Protein AF-A0A660ZJ61-F1 (afdb_monomer_lite)

pLDDT: mean 73.74, std 14.97, range [37.09, 91.88]

Structure (mmCIF, N/CA/C/O backbone):
data_AF-A0A660ZJ61-F1
#
_entry.id   AF-A0A660ZJ61-F1
#
loop_
_atom_site.group_PDB
_atom_site.id
_atom_site.type_symbol
_atom_site.label_atom_id
_atom_site.label_alt_id
_atom_site.label_comp_id
_atom_site.label_asym_id
_atom_site.label_entity_id
_atom_site.label_seq_id
_atom_site.pdbx_PDB_ins_code
_atom_site.Cartn_x
_atom_site.Cartn_y
_atom_site.Cartn_z
_atom_site.occupancy
_atom_site.B_iso_or_equiv
_atom_site.auth_seq_id
_atom_site.auth_comp_id
_atom_site.auth_asym_id
_atom_site.auth_atom_id
_atom_site.pdbx_PDB_model_num
ATOM 1 N N . MET A 1 1 ? 14.037 -0.344 -1.310 1.00 75.38 1 MET A N 1
ATOM 2 C CA . MET A 1 1 ? 13.597 0.448 -0.144 1.00 75.38 1 MET A CA 1
ATOM 3 C C . MET A 1 1 ? 13.969 1.917 -0.265 1.00 75.38 1 MET A C 1
ATOM 5 O O . MET A 1 1 ? 13.052 2.715 -0.292 1.00 75.38 1 MET A O 1
ATOM 9 N N . ARG A 1 2 ? 15.241 2.301 -0.464 1.00 76.06 2 ARG A N 1
ATOM 10 C CA . ARG A 1 2 ? 15.608 3.724 -0.652 1.00 76.06 2 ARG A CA 1
ATOM 11 C C . ARG A 1 2 ? 14.803 4.448 -1.744 1.00 76.06 2 ARG A C 1
ATOM 13 O O . ARG A 1 2 ? 14.184 5.457 -1.459 1.00 76.06 2 ARG A O 1
ATOM 20 N N . LEU A 1 3 ? 14.688 3.845 -2.931 1.00 66.75 3 LEU A N 1
ATOM 21 C CA . LEU A 1 3 ? 13.848 4.360 -4.026 1.00 66.75 3 LEU A CA 1
ATOM 22 C C . LEU A 1 3 ? 12.377 4.577 -3.626 1.00 66.75 3 LEU A C 1
ATOM 24 O O . LEU A 1 3 ? 11.753 5.528 -4.076 1.00 66.75 3 LEU A O 1
ATOM 28 N N . LEU A 1 4 ? 11.827 3.699 -2.780 1.00 66.19 4 LEU A N 1
ATOM 29 C CA . LEU A 1 4 ? 10.451 3.799 -2.285 1.00 66.19 4 LEU A CA 1
ATOM 30 C C . LEU A 1 4 ? 10.283 4.964 -1.311 1.00 66.19 4 LEU A C 1
ATOM 32 O O . LEU A 1 4 ? 9.289 5.682 -1.392 1.00 66.19 4 LEU A O 1
ATOM 36 N N . ILE A 1 5 ? 11.266 5.159 -0.428 1.00 70.25 5 ILE A N 1
ATOM 37 C CA . ILE A 1 5 ? 11.331 6.318 0.464 1.00 70.25 5 ILE A CA 1
ATOM 38 C C . ILE A 1 5 ? 11.363 7.583 -0.383 1.00 70.25 5 ILE A C 1
ATOM 40 O O . ILE A 1 5 ? 10.477 8.410 -0.230 1.00 70.25 5 ILE A O 1
ATOM 44 N N . ASP A 1 6 ? 12.301 7.698 -1.323 1.00 66.50 6 ASP A N 1
ATOM 45 C CA . ASP A 1 6 ? 12.469 8.901 -2.144 1.00 66.50 6 ASP A CA 1
ATOM 46 C C . ASP A 1 6 ? 11.209 9.222 -2.970 1.00 66.50 6 ASP A C 1
ATOM 48 O O . ASP A 1 6 ? 10.790 10.377 -3.037 1.00 66.50 6 ASP A O 1
ATOM 52 N N . ALA A 1 7 ? 10.551 8.200 -3.533 1.00 63.56 7 ALA A N 1
ATOM 53 C CA . ALA A 1 7 ? 9.317 8.356 -4.307 1.00 63.56 7 ALA A CA 1
ATOM 54 C C . ALA A 1 7 ? 8.087 8.715 -3.450 1.00 63.56 7 ALA A C 1
ATOM 56 O O . ALA A 1 7 ? 7.152 9.342 -3.949 1.00 63.56 7 ALA A O 1
ATOM 57 N N . SER A 1 8 ? 8.076 8.323 -2.173 1.00 60.91 8 SER A N 1
ATOM 58 C CA . SER A 1 8 ? 6.942 8.531 -1.254 1.00 60.91 8 SER A CA 1
ATOM 59 C C . SER A 1 8 ? 7.173 9.676 -0.266 1.00 60.91 8 SER A C 1
ATOM 61 O O . SER A 1 8 ? 6.265 10.035 0.477 1.00 60.91 8 SER A O 1
ATOM 63 N N . LYS A 1 9 ? 8.380 10.255 -0.247 1.00 62.16 9 LYS A N 1
ATOM 64 C CA . LYS A 1 9 ? 8.813 11.253 0.737 1.00 62.16 9 LYS A CA 1
ATOM 65 C C . LYS A 1 9 ? 8.014 12.551 0.661 1.00 62.16 9 LYS A C 1
ATOM 67 O O . LYS A 1 9 ? 7.818 13.201 1.687 1.00 62.16 9 LYS A O 1
ATOM 72 N N . TYR A 1 10 ? 7.571 12.931 -0.534 1.00 59.06 10 TYR A N 1
ATOM 73 C CA . TYR A 1 10 ? 6.958 14.229 -0.783 1.00 59.06 10 TYR A CA 1
ATOM 74 C C . TYR A 1 10 ? 5.497 14.106 -1.202 1.00 59.06 10 TYR A C 1
ATOM 76 O O . TYR A 1 10 ? 5.139 13.311 -2.074 1.00 59.06 10 TYR A O 1
ATOM 84 N N . LEU A 1 11 ? 4.656 14.951 -0.606 1.00 53.28 11 LEU A N 1
ATOM 85 C CA . LEU A 1 11 ? 3.298 15.182 -1.081 1.00 53.28 11 LEU A CA 1
ATOM 86 C C . LEU A 1 11 ? 3.295 16.238 -2.183 1.00 53.28 11 LEU A C 1
ATOM 88 O O . LEU A 1 11 ? 3.921 17.292 -2.073 1.00 53.28 11 LEU A O 1
ATOM 92 N N . ASP A 1 12 ? 2.553 15.944 -3.244 1.00 53.91 12 ASP A N 1
ATOM 93 C CA . ASP A 1 12 ? 2.360 16.839 -4.370 1.00 53.91 12 ASP A CA 1
ATOM 94 C C . ASP A 1 12 ? 0.965 17.471 -4.288 1.00 53.91 12 ASP A C 1
ATOM 96 O O . ASP A 1 12 ? -0.047 16.773 -4.339 1.00 53.91 12 ASP A O 1
ATOM 100 N N . PHE A 1 13 ? 0.914 18.798 -4.154 1.00 53.22 13 PHE A N 1
ATOM 101 C CA . PHE A 1 13 ? -0.317 19.581 -4.000 1.00 53.22 13 PHE A CA 1
ATOM 102 C C . PHE A 1 13 ? -0.902 20.069 -5.335 1.00 53.22 13 PHE A C 1
ATOM 104 O O . PHE A 1 13 ? -1.552 21.119 -5.385 1.00 53.22 13 PHE A O 1
ATOM 111 N N . ARG A 1 14 ? -0.693 19.334 -6.435 1.00 43.28 14 ARG A N 1
ATOM 112 C CA . ARG A 1 14 ? -1.405 19.548 -7.709 1.00 43.28 14 ARG A CA 1
ATOM 113 C C . ARG A 1 14 ? -2.923 19.415 -7.498 1.00 43.28 14 ARG A C 1
ATOM 115 O O . ARG A 1 14 ? -3.486 18.338 -7.637 1.00 43.28 14 ARG A O 1
ATOM 122 N N . GLY A 1 15 ? -3.579 20.517 -7.136 1.00 38.69 15 GLY A N 1
ATOM 123 C CA . GLY A 1 15 ? -5.011 20.555 -6.823 1.00 38.69 15 GLY A CA 1
ATOM 124 C C . GLY A 1 15 ? -5.442 21.677 -5.875 1.00 38.69 15 GLY A C 1
ATOM 125 O O . GLY A 1 15 ? -6.627 21.984 -5.826 1.00 38.69 15 GLY A O 1
ATOM 126 N N . VAL A 1 16 ? -4.515 22.336 -5.170 1.00 44.19 16 VAL A N 1
ATOM 127 C CA . VAL A 1 16 ? -4.830 23.537 -4.377 1.00 44.19 16 VAL A CA 1
ATOM 128 C C . VAL A 1 16 ? -4.622 24.779 -5.255 1.00 44.19 16 VAL A C 1
ATOM 130 O O . VAL A 1 16 ? -3.475 25.127 -5.560 1.00 44.19 16 VAL A O 1
ATOM 133 N N . PRO A 1 17 ? -5.686 25.470 -5.706 1.00 40.25 17 PRO A N 1
ATOM 134 C CA . PRO A 1 17 ? -5.518 26.704 -6.449 1.00 40.25 17 PRO A CA 1
ATOM 135 C C . PRO A 1 17 ? -5.065 27.781 -5.459 1.00 40.25 17 PRO A C 1
ATOM 137 O O . PRO A 1 17 ? -5.852 28.182 -4.613 1.00 40.25 17 PRO A O 1
ATOM 140 N N . GLN A 1 18 ? -3.798 28.206 -5.574 1.00 43.03 18 GLN A N 1
ATOM 141 C CA . GLN A 1 18 ? -3.161 29.421 -5.014 1.00 43.03 18 GLN A CA 1
ATOM 142 C C . GLN A 1 18 ? -1.806 29.203 -4.312 1.00 43.03 18 GLN A C 1
ATOM 144 O O . GLN A 1 18 ? -1.543 29.794 -3.267 1.00 43.03 18 GLN A O 1
ATOM 149 N N . VAL A 1 19 ? -0.856 28.483 -4.917 1.00 44.41 19 VAL A N 1
ATOM 150 C CA . VAL A 1 19 ? 0.547 28.666 -4.504 1.00 44.41 19 VAL A CA 1
ATOM 151 C C . VAL A 1 19 ? 1.462 28.771 -5.719 1.00 44.41 19 VAL A C 1
ATOM 153 O O . VAL A 1 19 ? 1.710 27.807 -6.433 1.00 44.41 19 VAL A O 1
ATOM 156 N N . ARG A 1 20 ? 1.989 29.980 -5.959 1.00 42.44 20 ARG A N 1
ATOM 157 C CA . ARG A 1 20 ? 3.003 30.285 -6.993 1.00 42.44 20 ARG A CA 1
ATOM 158 C C . ARG A 1 20 ? 4.385 29.663 -6.698 1.00 42.44 20 ARG A C 1
ATOM 160 O O . ARG A 1 20 ? 5.319 29.861 -7.468 1.00 42.44 20 ARG A O 1
ATOM 167 N N . ARG A 1 21 ? 4.525 28.921 -5.594 1.00 43.16 21 ARG A N 1
ATOM 168 C CA . ARG A 1 21 ? 5.706 28.145 -5.195 1.00 43.16 21 ARG A CA 1
ATOM 169 C C . ARG A 1 21 ? 5.242 26.755 -4.773 1.00 43.16 21 ARG A C 1
ATOM 171 O O . ARG A 1 21 ? 4.391 26.647 -3.899 1.00 43.16 21 ARG A O 1
ATOM 178 N N . ILE A 1 22 ? 5.811 25.714 -5.372 1.00 48.16 22 ILE A N 1
ATOM 179 C CA . ILE A 1 22 ? 5.633 24.339 -4.896 1.00 48.16 22 ILE A CA 1
ATOM 180 C C . ILE A 1 22 ? 6.350 24.259 -3.543 1.00 48.16 22 ILE A C 1
ATOM 182 O O . ILE A 1 22 ? 7.575 24.356 -3.494 1.00 48.16 22 ILE A O 1
ATOM 186 N N . VAL A 1 23 ? 5.598 24.160 -2.447 1.00 50.47 23 VAL A N 1
ATOM 187 C CA . VAL A 1 23 ? 6.157 23.857 -1.126 1.00 50.47 23 VAL A CA 1
ATOM 188 C C . VAL A 1 23 ? 6.075 22.343 -0.961 1.00 50.47 23 VAL A C 1
ATOM 190 O O . VAL A 1 23 ? 4.981 21.790 -0.885 1.00 50.47 23 VAL A O 1
ATOM 193 N N . LEU A 1 24 ? 7.227 21.674 -0.990 1.00 50.75 24 LEU A N 1
ATOM 194 C CA . LEU A 1 24 ? 7.334 20.246 -0.700 1.00 50.75 24 LEU A CA 1
ATOM 195 C C . LEU A 1 24 ? 7.416 20.082 0.819 1.00 50.75 24 LEU A C 1
ATOM 197 O O . LEU A 1 24 ? 8.321 20.632 1.444 1.00 50.75 24 LEU A O 1
ATOM 201 N N . PHE A 1 25 ? 6.485 19.333 1.397 1.00 56.59 25 PHE A N 1
ATOM 202 C CA . PHE A 1 25 ? 6.516 18.945 2.807 1.00 56.59 25 PHE A CA 1
ATOM 203 C C . PHE A 1 25 ? 6.850 17.456 2.919 1.00 56.59 25 PHE A C 1
ATOM 205 O O . PHE A 1 25 ? 6.475 16.677 2.034 1.00 56.59 25 PHE A O 1
ATOM 212 N N . GLU A 1 26 ? 7.554 17.062 3.984 1.00 65.69 26 GLU A N 1
ATOM 213 C CA . GLU A 1 26 ? 7.777 15.644 4.262 1.00 65.69 26 GLU A CA 1
ATOM 214 C C . GLU A 1 26 ? 6.444 14.989 4.643 1.00 65.69 26 GLU A C 1
ATOM 216 O O . GLU A 1 26 ? 5.673 15.533 5.434 1.00 65.69 26 GLU A O 1
ATOM 221 N N . LEU A 1 27 ? 6.156 13.822 4.062 1.00 68.19 27 LEU A N 1
ATOM 222 C CA . LEU A 1 27 ? 4.884 13.121 4.254 1.00 68.19 27 LEU A CA 1
ATOM 223 C C . LEU A 1 27 ? 4.546 12.921 5.741 1.00 68.19 27 LEU A C 1
ATOM 225 O O . LEU A 1 27 ? 3.407 13.142 6.138 1.00 68.19 27 LEU A O 1
ATOM 229 N N . ASN A 1 28 ? 5.532 12.556 6.562 1.00 69.56 28 ASN A N 1
ATOM 230 C CA . ASN A 1 28 ? 5.329 12.319 7.993 1.00 69.56 28 ASN A CA 1
ATOM 231 C C . ASN A 1 28 ? 4.979 13.582 8.790 1.00 69.56 28 ASN A C 1
ATOM 233 O O . ASN A 1 28 ? 4.333 13.462 9.825 1.00 69.56 28 ASN A O 1
ATOM 237 N N . ASP A 1 29 ? 5.363 14.768 8.316 1.00 67.56 29 ASP A N 1
ATOM 238 C CA . ASP A 1 29 ? 5.078 16.025 9.016 1.00 67.56 29 ASP A CA 1
ATOM 239 C C . ASP A 1 29 ? 3.622 16.476 8.820 1.00 67.56 29 ASP A C 1
ATOM 241 O O . ASP A 1 29 ? 3.111 17.295 9.582 1.00 67.56 29 ASP A O 1
ATOM 245 N N . LEU A 1 30 ? 2.949 15.953 7.788 1.00 68.81 30 LEU A N 1
ATOM 246 C CA . LEU A 1 30 ? 1.581 16.323 7.418 1.00 68.81 30 LEU A CA 1
ATOM 247 C C . LEU A 1 30 ? 0.583 15.168 7.479 1.00 68.81 30 LEU A C 1
ATOM 249 O O . LEU A 1 30 ? -0.620 15.396 7.330 1.00 68.81 30 LEU A O 1
ATOM 253 N N . PHE A 1 31 ? 1.052 13.931 7.637 1.00 77.31 31 PHE A N 1
ATOM 254 C CA . PHE A 1 31 ? 0.171 12.777 7.661 1.00 77.31 31 PHE A CA 1
ATOM 255 C C . PHE A 1 31 ? -0.711 12.811 8.910 1.00 77.31 31 PHE A C 1
ATOM 257 O O . PHE A 1 31 ? -0.229 12.748 10.039 1.00 77.31 31 PHE A O 1
ATOM 264 N N . VAL A 1 32 ? -2.023 12.876 8.693 1.00 80.75 32 VAL A N 1
ATOM 265 C CA . VAL A 1 32 ? -3.024 12.731 9.748 1.00 80.75 32 VAL A CA 1
ATOM 266 C C . VAL A 1 32 ? -3.555 11.298 9.691 1.00 80.75 32 VAL A C 1
ATOM 268 O O . VAL A 1 32 ? -4.152 10.928 8.674 1.00 80.75 32 VAL A O 1
ATOM 271 N N . PRO A 1 33 ? -3.352 10.480 10.741 1.00 82.25 33 PRO A N 1
ATOM 272 C CA . PRO A 1 33 ? -3.921 9.142 10.806 1.00 82.25 33 PRO A CA 1
ATOM 273 C C . PRO A 1 33 ? -5.440 9.184 10.641 1.00 82.25 33 PRO A C 1
ATOM 275 O O . PRO A 1 33 ? -6.131 9.968 11.294 1.00 82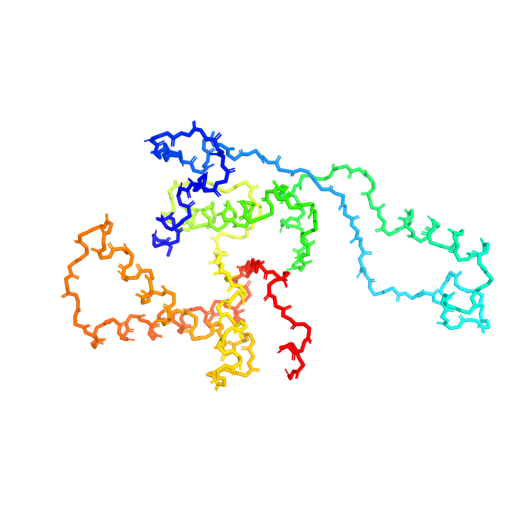.25 33 PRO A O 1
ATOM 278 N N . LEU A 1 34 ? -5.951 8.343 9.745 1.00 84.88 34 LEU A N 1
ATOM 279 C CA . LEU A 1 34 ? -7.377 8.254 9.462 1.00 84.88 34 LEU A CA 1
ATOM 280 C C . LEU A 1 34 ? -8.026 7.177 10.328 1.00 84.88 34 LEU A C 1
ATOM 282 O O . LEU A 1 34 ? -7.414 6.148 10.626 1.00 84.88 34 LEU A O 1
ATOM 286 N N . ASN A 1 35 ? -9.295 7.400 10.647 1.00 86.62 35 ASN A N 1
ATOM 287 C CA . ASN A 1 35 ? -10.177 6.384 11.201 1.00 86.62 35 ASN A CA 1
ATOM 288 C C . ASN A 1 35 ? -11.174 5.959 10.124 1.00 86.62 35 ASN A C 1
ATOM 290 O O . ASN A 1 35 ? -11.580 6.774 9.293 1.00 86.62 35 ASN A O 1
ATOM 294 N N . GLY A 1 36 ? -11.567 4.693 10.151 1.00 85.06 36 GLY A N 1
ATOM 295 C CA . GLY A 1 36 ? -12.523 4.113 9.219 1.00 85.06 36 GLY A CA 1
ATOM 296 C C . GLY A 1 36 ? -13.661 3.400 9.933 1.00 85.06 36 GLY A C 1
ATOM 297 O O . GLY A 1 36 ? -13.583 3.090 11.119 1.00 85.06 36 GLY A O 1
ATOM 298 N N . ILE A 1 37 ? -14.718 3.132 9.179 1.00 85.44 37 ILE A N 1
ATOM 299 C CA . ILE A 1 37 ? -15.789 2.212 9.557 1.00 85.44 37 ILE A CA 1
ATOM 300 C C . ILE A 1 37 ? -15.471 0.887 8.866 1.00 85.44 37 ILE A C 1
ATOM 302 O O . ILE A 1 37 ? -15.151 0.878 7.676 1.00 85.44 37 ILE A O 1
ATOM 306 N N . ILE A 1 38 ? -15.518 -0.223 9.602 1.00 84.50 38 ILE A N 1
ATOM 307 C CA . ILE A 1 38 ? -15.222 -1.540 9.030 1.00 84.50 38 ILE A CA 1
ATOM 308 C C . ILE A 1 38 ? -16.525 -2.174 8.563 1.00 84.50 38 ILE A C 1
ATOM 310 O O . ILE A 1 38 ? -17.393 -2.487 9.376 1.00 84.50 38 ILE A O 1
ATOM 314 N N . GLU A 1 39 ? -16.622 -2.429 7.264 1.00 83.31 39 GLU A N 1
ATOM 315 C CA . GLU A 1 39 ? -17.659 -3.280 6.685 1.00 83.31 39 GLU A CA 1
ATOM 316 C C . GLU A 1 39 ? -17.078 -4.680 6.460 1.00 83.31 39 GLU A C 1
ATOM 318 O O . GLU A 1 39 ? -16.217 -4.885 5.600 1.00 83.31 39 GLU A O 1
ATOM 323 N N . ARG A 1 40 ? -17.512 -5.667 7.250 1.00 73.31 40 ARG A N 1
ATOM 324 C CA . ARG A 1 40 ? -17.054 -7.050 7.097 1.00 73.31 40 ARG A CA 1
ATOM 325 C C . ARG A 1 40 ? -17.861 -7.762 6.021 1.00 73.31 40 ARG A C 1
ATOM 327 O O . ARG A 1 40 ? -19.023 -8.103 6.222 1.00 73.31 40 ARG A O 1
ATOM 334 N N . ARG A 1 41 ? -17.196 -8.088 4.914 1.00 63.12 41 ARG A N 1
ATOM 335 C CA . ARG A 1 41 ? -17.651 -9.098 3.949 1.00 63.12 41 ARG A CA 1
ATOM 336 C C . ARG A 1 41 ? -17.033 -10.465 4.268 1.00 63.12 41 ARG A C 1
ATOM 338 O O . ARG A 1 41 ? -16.349 -11.041 3.430 1.00 63.12 41 ARG A O 1
ATOM 345 N N . GLU A 1 42 ? -17.210 -11.000 5.476 1.00 54.78 42 GLU A N 1
ATOM 346 C CA . GLU A 1 42 ? -16.958 -12.444 5.659 1.00 54.78 42 GLU A CA 1
ATOM 347 C C . GLU A 1 42 ? -17.892 -13.236 4.722 1.00 54.78 42 GLU A C 1
ATOM 349 O O . GLU A 1 42 ? -18.892 -12.670 4.281 1.00 54.78 42 GLU A O 1
ATOM 354 N N . ARG A 1 43 ? -17.569 -14.504 4.383 1.00 47.91 43 ARG A N 1
ATOM 355 C CA . ARG A 1 43 ? -18.404 -15.388 3.532 1.00 47.91 43 ARG A CA 1
ATOM 356 C C . ARG A 1 43 ? -19.857 -15.335 4.000 1.00 47.91 43 ARG A C 1
ATOM 358 O O . ARG A 1 43 ? -20.263 -16.026 4.930 1.00 47.91 43 ARG A O 1
ATOM 365 N N . PHE A 1 44 ? -20.602 -14.454 3.362 1.00 52.78 44 PHE A N 1
ATOM 366 C CA . PHE A 1 44 ? -21.933 -14.073 3.757 1.00 52.78 44 PHE A CA 1
ATOM 367 C C . PHE A 1 44 ? -22.886 -15.108 3.178 1.00 52.78 44 PHE A C 1
ATOM 369 O O . PHE A 1 44 ? -22.793 -15.457 2.001 1.00 52.78 44 PHE A O 1
ATOM 376 N N . GLU A 1 45 ? -23.791 -15.601 4.015 1.00 57.59 45 GLU A N 1
ATOM 377 C CA . GLU A 1 45 ? -24.905 -16.451 3.609 1.00 57.59 45 GLU A CA 1
ATOM 378 C C . GLU A 1 45 ? -26.180 -15.600 3.693 1.00 57.59 45 GLU A C 1
ATOM 380 O O . GLU A 1 45 ? -26.826 -15.581 4.745 1.00 57.59 45 GLU A O 1
ATOM 385 N N . PRO A 1 46 ? -26.550 -14.871 2.616 1.00 58.53 46 PRO A N 1
ATOM 386 C CA . PRO A 1 46 ? -27.787 -14.087 2.574 1.00 58.53 46 PRO A CA 1
ATOM 387 C C . PRO A 1 46 ? -29.013 -14.913 2.973 1.00 58.53 46 PRO A C 1
ATOM 389 O O . PRO A 1 46 ? -29.947 -14.394 3.578 1.00 58.53 46 PRO A O 1
ATOM 392 N N . SER A 1 47 ? -28.966 -16.220 2.704 1.00 62.81 47 SER A N 1
ATOM 393 C CA . SER A 1 47 ? -29.961 -17.222 3.085 1.00 62.81 47 SER A CA 1
ATOM 394 C C . SER A 1 47 ? -30.291 -17.272 4.581 1.00 62.81 47 SER A C 1
ATOM 396 O O . SER A 1 47 ? -31.360 -17.757 4.928 1.00 62.81 47 SER A O 1
ATOM 398 N N . LYS A 1 48 ? -29.431 -16.773 5.483 1.00 65.38 48 LYS A N 1
ATOM 399 C CA . LYS A 1 48 ? -29.744 -16.696 6.925 1.00 65.38 48 LYS A CA 1
ATOM 400 C C . LYS A 1 48 ? -30.758 -15.606 7.276 1.00 65.38 48 LYS A C 1
ATOM 402 O O . LYS A 1 48 ? -31.396 -15.691 8.320 1.00 65.38 48 LYS A O 1
ATOM 407 N N . PHE A 1 49 ? -30.883 -14.593 6.422 1.00 64.81 49 PHE A N 1
ATOM 408 C CA . PHE A 1 49 ? -31.713 -13.406 6.650 1.00 64.81 49 PHE A CA 1
ATOM 409 C C . PHE A 1 49 ? -32.855 -13.287 5.638 1.00 64.81 49 PHE A C 1
ATOM 411 O O . PHE A 1 49 ? -33.802 -12.528 5.847 1.00 64.81 49 PHE A O 1
ATOM 418 N N . LEU A 1 50 ? -32.773 -14.032 4.536 1.00 70.31 50 LEU A N 1
ATOM 419 C CA . LEU A 1 50 ? -33.871 -14.206 3.599 1.00 70.31 50 LEU A CA 1
ATOM 420 C C . LEU A 1 50 ? -34.823 -15.296 4.116 1.00 70.31 50 LEU A C 1
ATOM 422 O O . LEU A 1 50 ? -34.370 -16.272 4.717 1.00 70.31 50 LEU A O 1
ATOM 426 N N . PRO A 1 51 ? -36.142 -15.169 3.884 1.00 75.50 51 PRO A N 1
ATOM 427 C CA . PRO A 1 51 ? -37.055 -16.298 4.022 1.00 75.50 51 PRO A CA 1
ATOM 428 C C . PRO A 1 51 ? -36.518 -17.509 3.260 1.00 75.50 51 PRO A C 1
ATOM 430 O O . PRO A 1 51 ? -35.939 -17.352 2.187 1.00 75.50 51 PRO A O 1
ATOM 433 N N . SER A 1 52 ? -36.728 -18.713 3.788 1.00 72.50 52 SER A N 1
ATOM 434 C CA . SER A 1 52 ? -36.180 -19.948 3.211 1.00 72.50 52 SER A CA 1
ATOM 435 C C . SER A 1 52 ? -36.602 -20.204 1.760 1.00 72.50 52 SER A C 1
ATOM 437 O O . SER A 1 52 ? -35.931 -20.960 1.066 1.00 72.50 52 SER A O 1
ATOM 439 N N . GLU A 1 53 ? -37.692 -19.588 1.288 1.00 74.81 53 GLU A N 1
ATOM 440 C CA . GLU A 1 53 ? -38.134 -19.674 -0.109 1.00 74.81 53 GLU A CA 1
ATOM 441 C C . GLU A 1 53 ? -37.462 -18.654 -1.050 1.00 74.81 53 GLU A C 1
ATOM 443 O O . GLU A 1 53 ? -37.724 -18.670 -2.253 1.00 74.81 53 GLU A O 1
ATOM 448 N N . ILE A 1 54 ? -36.636 -17.742 -0.530 1.00 72.56 54 ILE A N 1
ATOM 449 C CA . ILE A 1 54 ? -36.068 -16.615 -1.272 1.00 72.56 54 ILE A CA 1
ATOM 450 C C . ILE A 1 54 ? -34.544 -16.734 -1.320 1.00 72.56 54 ILE A C 1
ATOM 452 O O . ILE A 1 54 ? -33.851 -16.563 -0.324 1.00 72.56 54 ILE A O 1
ATOM 456 N N . GLU A 1 55 ? -34.011 -16.966 -2.519 1.00 72.12 55 GLU A N 1
ATOM 457 C CA . GLU A 1 55 ? -32.564 -17.102 -2.742 1.00 72.12 55 GLU A CA 1
ATOM 458 C C . GLU A 1 55 ? -31.851 -15.756 -2.964 1.00 72.12 55 GLU A C 1
ATOM 460 O O . GLU A 1 55 ? -30.630 -15.673 -2.845 1.00 72.12 55 GLU A O 1
ATOM 465 N N . ASN A 1 56 ? -32.595 -14.693 -3.294 1.00 73.94 56 ASN A N 1
ATOM 466 C CA . ASN A 1 56 ? -32.038 -13.378 -3.620 1.00 73.94 56 ASN A CA 1
ATOM 467 C C . ASN A 1 56 ? -32.926 -12.237 -3.088 1.00 73.94 56 ASN A C 1
ATOM 469 O O . ASN A 1 56 ? -34.147 -12.254 -3.255 1.00 73.94 56 ASN A O 1
ATOM 473 N N . GLU A 1 57 ? -32.300 -11.217 -2.491 1.00 75.19 57 GLU A N 1
ATOM 474 C CA . GLU A 1 57 ? -32.936 -9.986 -1.995 1.00 75.19 57 GLU A CA 1
ATOM 475 C C . GLU A 1 57 ? -33.796 -9.291 -3.067 1.00 75.19 57 GLU A C 1
ATOM 477 O O . GLU A 1 57 ? -34.830 -8.700 -2.755 1.00 75.19 57 GLU A O 1
ATOM 482 N N . GLU A 1 58 ? -33.424 -9.392 -4.347 1.00 81.38 58 GLU A N 1
ATOM 483 C CA . GLU A 1 58 ? -34.193 -8.818 -5.457 1.00 81.38 58 GLU A CA 1
ATOM 484 C C . GLU A 1 58 ? -35.599 -9.409 -5.622 1.00 81.38 58 GLU A C 1
ATOM 486 O O . GLU A 1 58 ? -36.418 -8.817 -6.327 1.00 81.38 58 GLU A O 1
ATOM 491 N N . TYR A 1 59 ? -35.918 -10.523 -4.962 1.00 82.94 59 TYR A N 1
ATOM 492 C CA . TYR A 1 59 ? -37.270 -11.084 -4.933 1.00 82.94 59 TYR A CA 1
ATOM 493 C C . TYR A 1 59 ? -38.090 -10.639 -3.714 1.00 82.94 59 TYR A C 1
ATOM 495 O O . TYR A 1 59 ? -39.293 -10.894 -3.665 1.00 82.94 59 TYR A O 1
ATOM 503 N N . LEU A 1 60 ? -37.493 -9.926 -2.751 1.00 82.75 60 LEU A N 1
ATOM 504 C CA . LEU A 1 60 ? -38.234 -9.386 -1.613 1.00 82.75 60 LEU A CA 1
ATOM 505 C C . LEU A 1 60 ? -39.187 -8.257 -2.052 1.00 82.75 60 LEU A C 1
ATOM 507 O O . LEU A 1 60 ? -38.855 -7.466 -2.949 1.00 82.75 60 LEU A O 1
ATOM 511 N N . PRO A 1 61 ? -40.338 -8.096 -1.376 1.00 87.81 61 PRO A N 1
ATOM 512 C CA . PRO A 1 61 ? -41.138 -6.878 -1.464 1.00 87.81 61 PRO A CA 1
ATOM 513 C C . PRO A 1 61 ? -40.300 -5.628 -1.122 1.00 87.81 61 PRO A C 1
ATOM 515 O O . PRO A 1 61 ? -39.450 -5.707 -0.232 1.00 87.81 61 PRO A O 1
ATOM 518 N N . PRO A 1 62 ? -40.527 -4.460 -1.758 1.00 83.25 62 PRO A N 1
ATOM 519 C CA . PRO A 1 62 ? -39.712 -3.255 -1.542 1.00 83.25 62 PRO A CA 1
ATOM 520 C C . PRO A 1 62 ? -39.572 -2.835 -0.070 1.00 83.25 62 PRO A C 1
ATOM 522 O O . PRO A 1 62 ? -38.487 -2.473 0.377 1.00 83.25 62 PRO A O 1
ATOM 525 N N . GLU A 1 63 ? -40.653 -2.948 0.701 1.00 83.25 63 GLU A N 1
ATOM 526 C CA . GLU A 1 63 ? -40.688 -2.632 2.136 1.00 83.25 63 GLU A CA 1
ATOM 527 C C . GLU A 1 63 ? -39.794 -3.571 2.964 1.00 83.25 63 GLU A C 1
ATOM 529 O O . GLU A 1 63 ? -39.165 -3.154 3.938 1.00 83.25 63 GLU A O 1
ATOM 534 N N . MET A 1 64 ? -39.699 -4.837 2.549 1.00 81.00 64 M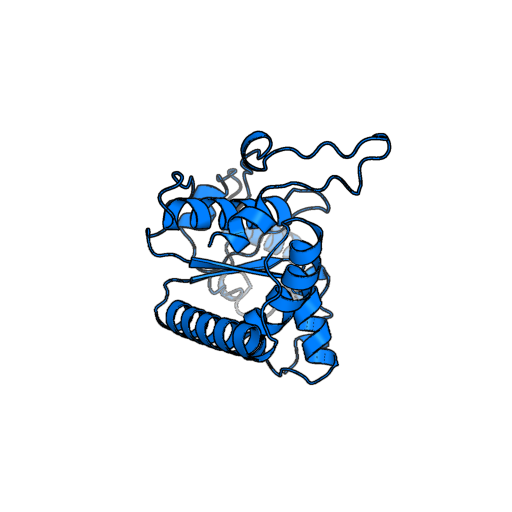ET A N 1
ATOM 535 C CA . MET A 1 64 ? -38.838 -5.836 3.177 1.00 81.00 64 MET A CA 1
ATOM 536 C C . MET A 1 64 ? -37.379 -5.693 2.746 1.00 81.00 64 MET A C 1
ATOM 538 O O . MET A 1 64 ? -36.510 -5.917 3.579 1.00 81.00 64 MET A O 1
ATOM 542 N N . ARG A 1 65 ? -37.093 -5.261 1.508 1.00 81.62 65 ARG A N 1
ATOM 543 C CA . ARG A 1 65 ? -35.714 -4.978 1.056 1.00 81.62 65 ARG A CA 1
ATOM 544 C C . ARG A 1 65 ? -35.052 -3.922 1.915 1.00 81.62 65 ARG A C 1
ATOM 546 O O . ARG A 1 65 ? -33.931 -4.096 2.365 1.00 81.62 65 ARG A O 1
ATOM 553 N N . GLU A 1 66 ? -35.761 -2.829 2.161 1.00 79.50 66 GLU A N 1
ATOM 554 C CA . GLU A 1 66 ? -35.230 -1.719 2.943 1.00 79.50 66 GLU A CA 1
ATOM 555 C C . GLU A 1 66 ? -34.953 -2.132 4.396 1.00 79.50 66 GLU A C 1
ATOM 557 O O . GLU A 1 66 ? -33.921 -1.786 4.972 1.00 79.50 66 GLU A O 1
ATOM 562 N N . ARG A 1 67 ? -35.847 -2.934 4.984 1.00 80.00 67 ARG A N 1
ATOM 563 C CA . ARG A 1 67 ? -35.637 -3.500 6.318 1.00 80.00 67 ARG A CA 1
ATOM 564 C C . ARG A 1 67 ? -34.467 -4.486 6.341 1.00 80.00 67 ARG A C 1
ATOM 566 O O . ARG A 1 67 ? -33.616 -4.369 7.218 1.00 80.00 67 ARG A O 1
ATOM 573 N N . PHE A 1 68 ? -34.406 -5.388 5.363 1.00 80.00 68 PHE A N 1
ATOM 574 C CA . PHE A 1 68 ? -33.322 -6.349 5.185 1.00 80.00 68 PHE A CA 1
ATOM 575 C C . PHE A 1 68 ? -31.978 -5.635 5.053 1.00 80.00 68 PHE A C 1
ATOM 577 O O . PHE A 1 68 ? -31.070 -5.939 5.810 1.00 80.00 68 PHE A O 1
ATOM 584 N N . ARG A 1 69 ? -31.864 -4.613 4.194 1.00 77.62 69 ARG A N 1
ATOM 585 C CA . ARG A 1 69 ? -30.647 -3.798 4.038 1.00 77.62 69 ARG A CA 1
ATOM 586 C C . ARG A 1 69 ? -30.218 -3.132 5.335 1.00 77.62 69 ARG A C 1
ATOM 588 O O . ARG A 1 69 ? -29.028 -3.078 5.624 1.00 77.62 69 ARG A O 1
ATOM 595 N N . ARG A 1 70 ? -31.166 -2.625 6.126 1.00 76.19 70 ARG A N 1
ATOM 596 C CA . ARG A 1 70 ? -30.866 -1.999 7.420 1.00 76.19 70 ARG A CA 1
ATOM 597 C C . ARG A 1 70 ? -30.390 -2.996 8.468 1.00 76.19 70 ARG A C 1
ATOM 599 O O . ARG A 1 70 ? -29.451 -2.683 9.194 1.00 76.19 70 ARG A O 1
ATOM 606 N N . GLU A 1 71 ? -31.047 -4.146 8.581 1.00 76.00 71 GLU A N 1
ATOM 607 C CA . GLU A 1 71 ? -30.637 -5.221 9.494 1.00 76.00 71 GLU A CA 1
ATOM 608 C C . GLU A 1 71 ? -29.275 -5.794 9.051 1.00 76.00 71 GLU A C 1
ATOM 610 O O . GLU A 1 71 ? -28.348 -5.847 9.854 1.00 76.00 71 GLU A O 1
ATOM 615 N N . PHE A 1 72 ? -29.099 -6.036 7.748 1.00 73.50 72 PHE A N 1
ATOM 616 C CA . PHE A 1 72 ? -27.840 -6.422 7.104 1.00 73.50 72 PHE A CA 1
ATOM 617 C C . PHE A 1 72 ? -26.696 -5.446 7.402 1.00 73.50 72 PHE A C 1
ATOM 619 O O . PHE A 1 72 ? -25.622 -5.860 7.838 1.00 73.50 72 PHE A O 1
ATOM 626 N N . TYR A 1 73 ? -26.916 -4.143 7.210 1.00 72.56 73 TYR A N 1
ATOM 627 C CA . TYR A 1 73 ? -25.902 -3.121 7.465 1.00 72.56 73 TYR A CA 1
ATOM 628 C C . TYR A 1 73 ? -25.521 -3.072 8.950 1.00 72.56 73 TYR A C 1
ATOM 630 O O . TYR A 1 73 ? -24.352 -2.947 9.283 1.00 72.56 73 TYR A O 1
ATOM 638 N N . ARG A 1 74 ? -26.477 -3.230 9.875 1.00 74.38 74 ARG A N 1
ATOM 639 C CA . ARG A 1 74 ? -26.169 -3.231 11.317 1.00 74.38 74 ARG A CA 1
ATOM 640 C C . ARG A 1 74 ? -25.316 -4.414 11.756 1.00 74.38 74 ARG A C 1
ATOM 642 O O . ARG A 1 74 ? -24.514 -4.251 12.667 1.00 74.38 74 ARG A O 1
ATOM 649 N N . GLU A 1 75 ? -25.514 -5.587 11.165 1.00 71.94 75 GLU A N 1
ATOM 650 C CA . GLU A 1 75 ? -24.763 -6.784 11.556 1.00 71.94 75 GLU A CA 1
ATOM 651 C C . GLU A 1 75 ? -23.389 -6.878 10.887 1.00 71.94 75 GLU A C 1
ATOM 653 O O . GLU A 1 75 ? -22.462 -7.446 11.461 1.00 71.94 75 GLU A O 1
ATOM 658 N N . THR A 1 76 ? -23.241 -6.310 9.687 1.00 70.50 76 THR A N 1
ATOM 659 C CA . THR A 1 76 ? -21.997 -6.393 8.902 1.00 70.50 76 THR A CA 1
ATOM 660 C C . THR A 1 76 ? -21.081 -5.182 9.068 1.00 70.50 76 THR A C 1
ATOM 662 O O . THR A 1 76 ? -19.895 -5.270 8.739 1.00 70.50 76 THR A O 1
ATOM 665 N N . VAL A 1 77 ? -21.587 -4.067 9.603 1.00 75.44 77 VAL A N 1
ATOM 666 C CA . VAL A 1 77 ? -20.834 -2.817 9.743 1.00 75.44 77 VAL A CA 1
ATOM 667 C C . VAL A 1 77 ? -20.542 -2.506 11.205 1.00 75.44 77 VAL A C 1
ATOM 669 O O . VAL A 1 77 ? -21.438 -2.243 12.006 1.00 75.44 77 VAL A O 1
ATOM 672 N N . GLN A 1 78 ? -19.255 -2.464 11.551 1.00 76.38 78 GLN A N 1
ATOM 673 C CA . GLN A 1 78 ? -18.803 -1.935 12.831 1.00 76.38 78 GLN A CA 1
ATOM 674 C C . GLN A 1 78 ? -18.824 -0.407 12.766 1.00 76.38 78 GLN A C 1
ATOM 676 O O . GLN A 1 78 ? -17.950 0.209 12.164 1.00 76.38 78 GLN A O 1
ATOM 681 N N . THR A 1 79 ? -19.828 0.204 13.395 1.00 74.50 79 THR A N 1
ATOM 682 C CA . THR A 1 79 ? -20.066 1.655 13.328 1.00 74.50 79 THR A CA 1
ATOM 683 C C . THR A 1 79 ? -19.102 2.491 14.168 1.00 74.50 79 THR A C 1
ATOM 685 O O . THR A 1 79 ? -19.065 3.710 14.017 1.00 74.50 79 THR A O 1
ATOM 688 N N . GLU A 1 80 ? -18.357 1.868 15.080 1.00 83.56 80 GLU A N 1
ATOM 689 C CA . GLU A 1 80 ? -17.327 2.559 15.854 1.00 83.56 80 GLU A CA 1
ATOM 690 C C . GLU A 1 80 ? -16.118 2.865 14.959 1.00 83.56 80 GLU A C 1
ATOM 692 O O . GLU A 1 80 ? -15.607 1.945 14.316 1.00 83.56 80 GLU A O 1
ATOM 697 N N . PRO A 1 81 ? -15.645 4.125 14.907 1.00 85.69 81 PRO A N 1
ATOM 698 C CA . PRO A 1 81 ? -14.451 4.465 14.149 1.00 85.69 81 PRO A CA 1
ATOM 699 C C . PRO A 1 81 ? -13.240 3.682 14.663 1.00 85.69 81 PRO A C 1
ATOM 701 O O . PRO A 1 81 ? -12.884 3.784 15.836 1.00 85.69 81 PRO A O 1
ATOM 704 N N . VAL A 1 82 ? -12.588 2.941 13.772 1.00 89.31 82 VAL A N 1
ATOM 705 C CA . VAL A 1 82 ? -11.374 2.176 14.068 1.00 89.31 82 VAL A CA 1
ATOM 706 C C . VAL A 1 82 ? -10.173 2.867 13.422 1.00 89.31 82 VAL A C 1
ATOM 708 O O . VAL A 1 82 ? -10.259 3.242 12.246 1.00 89.31 82 VAL A O 1
ATOM 711 N N . PRO A 1 83 ? -9.049 3.043 14.138 1.00 90.44 83 PRO A N 1
ATOM 712 C CA . PRO A 1 83 ? -7.814 3.534 13.542 1.00 90.44 83 PRO A CA 1
ATOM 713 C C . PRO A 1 83 ? -7.381 2.672 12.359 1.00 90.44 83 PRO A C 1
ATOM 715 O O . PRO A 1 83 ? -7.290 1.450 12.462 1.00 90.44 83 PRO A O 1
ATOM 718 N N . MET A 1 84 ? -7.055 3.304 11.231 1.00 88.38 84 MET A N 1
ATOM 719 C CA . MET A 1 84 ? -6.610 2.580 10.035 1.00 88.38 84 MET A CA 1
ATOM 720 C C . MET A 1 84 ? -5.377 1.709 10.301 1.00 88.38 84 MET A C 1
ATOM 722 O O . MET A 1 84 ? -5.243 0.652 9.691 1.00 88.38 84 MET A O 1
ATOM 726 N N . ALA A 1 85 ? -4.493 2.127 11.213 1.00 89.88 85 ALA A N 1
ATOM 727 C CA . ALA A 1 85 ? -3.322 1.344 11.599 1.00 89.88 85 ALA A CA 1
ATOM 728 C C . ALA A 1 85 ? -3.703 -0.024 12.188 1.00 89.88 85 ALA A C 1
ATOM 730 O O . ALA A 1 85 ? -3.119 -1.037 11.804 1.00 89.88 85 ALA A O 1
ATOM 731 N N . ASP A 1 86 ? -4.737 -0.064 13.029 1.00 90.62 86 ASP A N 1
ATOM 732 C CA . ASP A 1 86 ? -5.235 -1.295 13.646 1.00 90.62 86 ASP A CA 1
ATOM 733 C C . ASP A 1 86 ? -5.883 -2.208 12.600 1.00 90.62 86 ASP A C 1
ATOM 735 O O . ASP A 1 86 ? -5.697 -3.422 12.627 1.00 90.62 86 ASP A O 1
ATOM 739 N N . VAL A 1 87 ? -6.618 -1.625 11.644 1.00 90.12 87 VAL A N 1
ATOM 740 C CA . VAL A 1 87 ? -7.225 -2.376 10.533 1.00 90.12 87 VAL A CA 1
ATOM 741 C C . VAL A 1 87 ? -6.140 -3.032 9.679 1.00 90.12 87 VAL A C 1
ATOM 743 O O . VAL A 1 87 ? -6.198 -4.234 9.439 1.00 90.12 87 VAL A O 1
ATOM 746 N N . ILE A 1 88 ? -5.130 -2.261 9.270 1.00 89.88 88 ILE A N 1
ATOM 747 C CA . ILE A 1 88 ? -4.016 -2.729 8.429 1.00 89.88 88 ILE A CA 1
ATOM 748 C C . ILE A 1 88 ? -3.201 -3.825 9.118 1.00 89.88 88 ILE A C 1
ATOM 750 O O . ILE A 1 88 ? -2.739 -4.744 8.454 1.00 89.88 88 ILE A O 1
ATOM 754 N N . SER A 1 89 ? -3.046 -3.747 10.438 1.00 89.81 89 SER A N 1
ATOM 755 C CA . SER A 1 89 ? -2.282 -4.738 11.207 1.00 89.81 89 SER A CA 1
ATOM 756 C C . SER A 1 89 ? -3.063 -6.037 11.448 1.00 89.81 89 SER A C 1
ATOM 758 O O . SER A 1 89 ? -2.486 -7.041 11.853 1.00 89.81 89 SER A O 1
ATOM 760 N N . LYS A 1 90 ? -4.385 -6.028 11.230 1.00 88.25 90 LYS A N 1
ATOM 761 C CA . LYS A 1 90 ? -5.282 -7.128 11.605 1.00 88.25 90 LYS A CA 1
ATOM 762 C C . LYS A 1 90 ? -5.775 -7.976 10.435 1.00 88.25 90 LYS A C 1
ATOM 764 O O . LYS A 1 90 ? -6.063 -9.152 10.646 1.00 88.25 90 LYS A O 1
ATOM 769 N N . TYR A 1 91 ? -5.963 -7.388 9.256 1.00 87.75 91 TYR A N 1
ATOM 770 C CA . TYR A 1 91 ? -6.579 -8.072 8.118 1.00 87.75 91 TYR A CA 1
ATOM 771 C C . TYR A 1 91 ? -5.604 -8.187 6.947 1.00 87.75 91 TYR A C 1
ATOM 773 O O . TYR A 1 91 ? -4.949 -7.212 6.589 1.00 87.75 91 TYR A O 1
ATOM 781 N N . ASP A 1 92 ? -5.579 -9.359 6.313 1.00 85.38 92 ASP A N 1
ATOM 782 C CA . ASP A 1 92 ? -4.699 -9.643 5.171 1.00 85.38 92 ASP A CA 1
ATOM 783 C C . ASP A 1 92 ? -5.185 -8.979 3.869 1.00 85.38 92 ASP A C 1
ATOM 785 O O . ASP A 1 92 ? -4.389 -8.632 2.997 1.00 85.38 92 ASP A O 1
ATOM 789 N N . GLU A 1 93 ? -6.501 -8.780 3.740 1.00 88.81 93 GLU A N 1
ATOM 790 C CA . GLU A 1 93 ? -7.150 -8.226 2.551 1.00 88.81 93 GLU A CA 1
ATOM 791 C C . GLU A 1 93 ? -8.074 -7.071 2.941 1.00 88.81 93 GLU A C 1
ATOM 793 O O . GLU A 1 93 ? -9.038 -7.240 3.690 1.00 88.81 93 GLU A O 1
ATOM 798 N N . ILE A 1 94 ? -7.774 -5.873 2.434 1.00 89.69 94 ILE A N 1
ATOM 799 C CA . ILE A 1 94 ? -8.482 -4.643 2.799 1.00 89.69 94 ILE A CA 1
ATOM 800 C C . ILE A 1 94 ? -8.791 -3.845 1.538 1.00 89.69 94 ILE A C 1
ATOM 802 O O . ILE A 1 94 ? -7.909 -3.555 0.731 1.00 89.69 94 ILE A O 1
ATOM 806 N N . VAL A 1 95 ? -10.046 -3.416 1.414 1.00 88.44 95 VAL A N 1
ATOM 807 C CA . VAL A 1 95 ? -10.459 -2.407 0.437 1.00 88.44 95 VAL A CA 1
ATOM 808 C C . VAL A 1 95 ? -10.771 -1.120 1.188 1.00 88.44 95 VAL A C 1
ATOM 810 O O . VAL A 1 95 ? -11.646 -1.093 2.051 1.00 88.44 95 VAL A O 1
ATOM 813 N N . ILE A 1 96 ? -10.058 -0.043 0.856 1.00 88.25 96 ILE A N 1
ATOM 814 C CA . ILE A 1 96 ? -10.274 1.275 1.461 1.00 88.25 96 ILE A CA 1
ATOM 815 C C . ILE A 1 96 ? -11.225 2.072 0.568 1.00 88.25 96 ILE A C 1
ATOM 817 O O . ILE A 1 96 ? -10.867 2.462 -0.544 1.00 88.25 96 ILE A O 1
ATOM 821 N N . LEU A 1 97 ? -12.425 2.348 1.072 1.00 86.88 97 LEU A N 1
ATOM 822 C CA . LEU A 1 97 ? -13.428 3.174 0.401 1.00 86.88 97 LEU A CA 1
ATOM 823 C C . LEU A 1 97 ? -13.493 4.573 1.026 1.00 86.88 97 LEU A C 1
ATOM 825 O O . LEU A 1 97 ? -13.135 4.780 2.182 1.00 86.88 97 LEU A O 1
ATOM 829 N N . GLY A 1 98 ? -13.935 5.554 0.243 1.00 84.31 98 GLY A N 1
ATOM 830 C CA . GLY A 1 98 ? -14.152 6.922 0.710 1.00 84.31 98 GLY A CA 1
ATOM 831 C C . GLY A 1 98 ? -14.216 7.918 -0.440 1.00 84.31 98 GLY A C 1
ATOM 832 O O . GLY A 1 98 ? -13.834 7.595 -1.567 1.00 84.31 98 GLY A O 1
ATOM 833 N N . ASP A 1 99 ? -14.637 9.142 -0.148 1.00 83.25 99 ASP A N 1
ATOM 834 C CA . ASP A 1 99 ? -14.828 10.191 -1.153 1.00 83.25 99 ASP A CA 1
ATOM 835 C C . ASP A 1 99 ? -13.522 10.614 -1.856 1.00 83.25 99 ASP A C 1
ATOM 837 O O . ASP A 1 99 ? -12.416 10.421 -1.327 1.00 83.25 99 ASP A O 1
ATOM 841 N N . PRO A 1 100 ? -13.592 11.199 -3.065 1.00 82.06 100 PRO A N 1
ATOM 842 C CA . PRO A 1 100 ? -12.439 11.835 -3.694 1.00 82.06 100 PRO A CA 1
ATOM 843 C C . PRO A 1 100 ? -11.763 12.831 -2.740 1.00 82.06 100 PRO A C 1
ATOM 845 O O . PRO A 1 100 ? -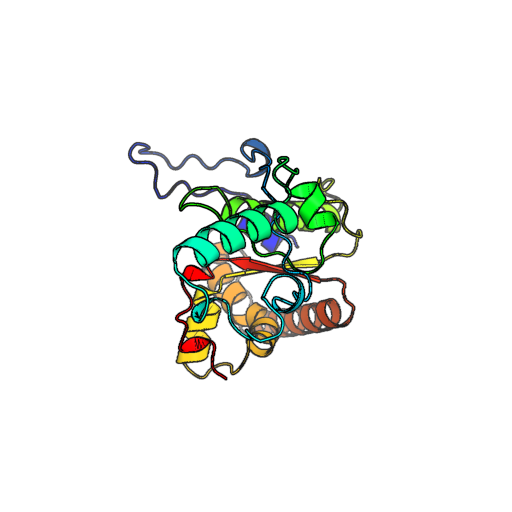12.421 13.658 -2.116 1.00 82.06 100 PRO A O 1
ATOM 848 N N . GLY A 1 101 ? -10.438 12.743 -2.603 1.00 81.38 101 GLY A N 1
ATOM 849 C CA . GLY A 1 101 ? -9.681 13.593 -1.676 1.00 81.38 101 GLY A CA 1
ATOM 850 C C . GLY A 1 101 ? -9.700 13.155 -0.204 1.00 81.38 101 GLY A C 1
ATOM 851 O O . GLY A 1 101 ? -9.031 13.791 0.603 1.00 81.38 101 GLY A O 1
ATOM 852 N N . SER A 1 102 ? -10.356 12.042 0.156 1.00 84.06 102 SER A N 1
ATOM 853 C CA . SER A 1 102 ? -10.392 11.531 1.541 1.00 84.06 102 SER A CA 1
ATOM 854 C C . SER A 1 102 ? -9.047 11.031 2.094 1.00 84.06 102 SER A C 1
ATOM 856 O O . SER A 1 102 ? -8.968 10.637 3.252 1.00 84.06 102 SER A O 1
ATOM 858 N N . GLY A 1 103 ? -7.988 11.016 1.276 1.00 84.75 103 GLY A N 1
ATOM 859 C CA . GLY A 1 103 ? -6.640 10.630 1.699 1.00 84.75 103 GLY A CA 1
ATOM 860 C C . GLY A 1 103 ? -6.252 9.169 1.454 1.00 84.75 103 GLY A C 1
ATOM 861 O O . GLY A 1 103 ? -5.160 8.790 1.851 1.00 84.75 103 GLY A O 1
ATOM 862 N N . LYS A 1 104 ? -7.064 8.363 0.751 1.00 89.00 104 LYS A N 1
ATOM 863 C CA . LYS A 1 104 ? -6.777 6.936 0.449 1.00 89.00 104 LYS A CA 1
ATOM 864 C C . LYS A 1 104 ? -5.365 6.700 -0.106 1.00 89.00 104 LYS A C 1
ATOM 866 O O . LYS A 1 104 ? -4.568 5.991 0.504 1.00 89.00 104 LYS A O 1
ATOM 871 N N . SER A 1 105 ? -5.023 7.356 -1.215 1.00 85.12 105 SER A N 1
ATOM 872 C CA . SER A 1 105 ? -3.697 7.246 -1.839 1.00 85.12 105 SER A CA 1
ATOM 873 C C . SER A 1 105 ? -2.585 7.764 -0.921 1.00 85.12 105 SER A C 1
ATOM 875 O O . SER A 1 105 ? -1.478 7.230 -0.910 1.00 85.12 105 SER A O 1
ATOM 877 N N . THR A 1 106 ? -2.873 8.780 -0.100 1.00 87.19 106 THR A N 1
ATOM 878 C CA . THR A 1 106 ? -1.937 9.290 0.913 1.00 87.19 106 THR A CA 1
ATOM 879 C C . THR A 1 106 ? -1.673 8.253 2.004 1.00 87.19 106 THR A C 1
ATOM 881 O O . THR A 1 106 ? -0.521 8.061 2.384 1.00 87.19 106 THR A O 1
ATOM 884 N N . THR A 1 107 ? -2.699 7.532 2.465 1.00 89.25 107 THR A N 1
ATOM 885 C CA . THR A 1 107 ? -2.552 6.413 3.404 1.00 89.25 107 THR A CA 1
ATOM 886 C C . THR A 1 107 ? -1.698 5.301 2.808 1.00 89.25 107 THR A C 1
ATOM 888 O O . THR A 1 107 ? -0.754 4.868 3.461 1.00 89.25 107 THR A O 1
ATOM 891 N N . LEU A 1 108 ? -1.945 4.890 1.558 1.00 89.81 108 LEU A N 1
ATOM 892 C CA . LEU A 1 108 ? -1.120 3.872 0.892 1.00 89.81 108 LEU A CA 1
ATOM 893 C C . LEU A 1 108 ? 0.351 4.306 0.777 1.00 89.81 108 LEU A C 1
ATOM 895 O O . LEU A 1 108 ? 1.252 3.529 1.096 1.00 89.81 108 LEU A O 1
ATOM 899 N N . LYS A 1 109 ? 0.612 5.567 0.406 1.00 86.19 109 LYS A N 1
ATOM 900 C CA . LYS A 1 109 ? 1.975 6.129 0.384 1.00 86.19 109 LYS A CA 1
ATOM 901 C C . LYS A 1 109 ? 2.625 6.130 1.764 1.00 86.19 109 LYS A C 1
ATOM 903 O O . LYS A 1 109 ? 3.802 5.799 1.872 1.00 86.19 109 LYS A O 1
ATOM 908 N N . HIS A 1 110 ? 1.874 6.468 2.811 1.00 90.25 110 HIS A N 1
ATOM 909 C CA . HIS A 1 110 ? 2.385 6.469 4.178 1.00 90.25 110 HIS A CA 1
ATOM 910 C C . HIS A 1 110 ? 2.743 5.055 4.654 1.00 90.25 110 HIS A C 1
ATOM 912 O O . HIS A 1 110 ? 3.816 4.875 5.226 1.00 90.25 110 HIS A O 1
ATOM 918 N N . ILE A 1 111 ? 1.926 4.038 4.346 1.00 90.38 111 ILE A N 1
ATOM 919 C CA . ILE A 1 111 ? 2.264 2.628 4.616 1.00 90.38 111 ILE A CA 1
ATOM 920 C C . ILE A 1 111 ? 3.582 2.260 3.932 1.00 90.38 111 ILE A C 1
ATOM 922 O O . ILE A 1 111 ? 4.514 1.797 4.590 1.00 90.38 111 ILE A O 1
ATOM 926 N N . ALA A 1 112 ? 3.690 2.522 2.625 1.00 90.19 112 ALA A N 1
ATOM 927 C CA . ALA A 1 112 ? 4.889 2.202 1.858 1.00 90.19 112 ALA A CA 1
ATOM 928 C C . ALA A 1 112 ? 6.140 2.898 2.415 1.00 90.19 112 ALA A C 1
ATOM 930 O O . ALA A 1 112 ? 7.182 2.267 2.590 1.00 90.19 112 ALA A O 1
ATOM 931 N N . PHE A 1 113 ? 6.026 4.188 2.729 1.00 87.12 113 PHE A N 1
ATOM 932 C CA . PHE A 1 113 ? 7.103 4.991 3.295 1.00 87.12 113 PHE A CA 1
ATOM 933 C C . PHE A 1 113 ? 7.540 4.481 4.673 1.00 87.12 113 PHE A C 1
ATOM 935 O O . PHE A 1 113 ? 8.730 4.264 4.910 1.00 87.12 113 PHE A O 1
ATOM 942 N N . SER A 1 114 ? 6.579 4.258 5.569 1.00 90.12 114 SER A N 1
ATOM 943 C CA . SER A 1 114 ? 6.818 3.867 6.957 1.00 90.12 114 SER A CA 1
ATOM 944 C C . SER A 1 114 ? 7.477 2.484 7.047 1.00 90.12 114 SER A C 1
ATOM 946 O O . SER A 1 114 ? 8.499 2.331 7.719 1.00 90.12 114 SER A O 1
ATOM 948 N N . LEU A 1 115 ? 6.987 1.506 6.278 1.00 91.56 115 LEU A N 1
ATOM 949 C CA . LEU A 1 115 ? 7.590 0.172 6.205 1.00 91.56 115 LEU A CA 1
ATOM 950 C C . LEU A 1 115 ? 8.967 0.189 5.527 1.00 91.56 115 LEU A C 1
ATOM 952 O O . LEU A 1 115 ? 9.893 -0.474 5.991 1.00 91.56 115 LEU A O 1
ATOM 956 N N . ALA A 1 116 ? 9.153 0.987 4.470 1.00 89.62 116 ALA A N 1
ATOM 957 C CA . ALA A 1 116 ? 10.458 1.107 3.822 1.00 89.62 116 ALA A CA 1
ATOM 958 C C . ALA A 1 116 ? 11.519 1.719 4.755 1.00 89.62 116 ALA A C 1
ATOM 960 O O . ALA A 1 116 ? 12.668 1.275 4.726 1.00 89.62 116 ALA A O 1
ATOM 961 N N . LYS A 1 117 ? 11.147 2.698 5.594 1.00 89.69 117 LYS A N 1
ATOM 962 C CA . LYS A 1 117 ? 12.029 3.243 6.640 1.00 89.69 117 LYS A CA 1
ATOM 963 C C . LYS A 1 117 ? 12.366 2.202 7.704 1.00 89.69 117 LYS A C 1
ATOM 965 O O . LYS A 1 117 ? 13.542 2.067 8.041 1.00 89.69 117 LYS A O 1
ATOM 970 N N . LYS A 1 118 ? 11.365 1.453 8.181 1.00 91.50 118 LYS A N 1
ATOM 971 C CA . LYS A 1 118 ? 11.545 0.362 9.152 1.00 91.50 118 LYS A CA 1
ATOM 972 C C . LYS A 1 118 ? 12.542 -0.682 8.640 1.00 91.50 118 LYS A C 1
ATOM 974 O O . LYS A 1 118 ? 13.521 -0.972 9.318 1.00 91.50 118 LYS A O 1
ATOM 979 N N . LEU A 1 119 ? 12.385 -1.135 7.393 1.00 90.69 119 LEU A N 1
ATOM 980 C CA . LEU A 1 119 ? 13.293 -2.091 6.740 1.00 90.69 119 LEU A CA 1
ATOM 981 C C . LEU A 1 119 ? 14.738 -1.593 6.571 1.00 90.69 119 LEU A C 1
ATOM 983 O O . LEU A 1 119 ? 15.649 -2.405 6.423 1.00 90.69 119 LEU A O 1
ATOM 987 N N . LEU A 1 120 ? 14.961 -0.275 6.544 1.00 89.88 120 LEU A N 1
ATOM 988 C CA . LEU A 1 120 ? 16.304 0.314 6.506 1.00 89.88 120 LEU A CA 1
ATOM 989 C C . LEU A 1 120 ? 16.861 0.647 7.899 1.00 89.88 120 LEU A C 1
ATOM 991 O O . LEU A 1 120 ? 17.992 1.117 7.990 1.00 89.88 120 LEU A O 1
ATOM 995 N N . GLY A 1 121 ? 16.092 0.433 8.971 1.00 90.25 121 GLY A N 1
ATOM 996 C CA . GLY A 1 121 ? 16.463 0.858 10.323 1.00 90.25 121 GLY A CA 1
ATOM 997 C C . GLY A 1 121 ? 16.463 2.381 10.509 1.00 90.25 121 GLY A C 1
ATOM 998 O O . GLY A 1 121 ? 17.119 2.889 11.412 1.00 90.25 121 GLY A O 1
ATOM 999 N N . GLU A 1 122 ? 15.754 3.126 9.653 1.00 89.06 122 GLU A N 1
ATOM 1000 C CA . GLU A 1 122 ? 15.716 4.599 9.651 1.00 89.06 122 GLU A CA 1
ATOM 1001 C C . GLU A 1 122 ? 14.504 5.177 10.416 1.00 89.06 122 GLU A C 1
ATOM 1003 O O . GLU A 1 122 ? 14.247 6.387 10.384 1.00 89.06 122 GLU A O 1
ATOM 1008 N N . GLY A 1 123 ? 13.713 4.329 11.077 1.00 85.81 123 GLY A N 1
ATOM 1009 C CA . GLY A 1 123 ? 12.576 4.723 11.907 1.00 85.81 123 GLY A CA 1
ATOM 1010 C C . GLY A 1 123 ? 11.649 3.556 12.232 1.00 85.81 123 GLY A C 1
ATOM 1011 O O . GLY A 1 123 ? 11.832 2.450 11.732 1.00 85.81 123 GLY A O 1
ATOM 1012 N N . GLU A 1 124 ? 10.639 3.824 13.052 1.00 86.06 124 GLU A N 1
ATOM 1013 C CA . GLU A 1 124 ? 9.590 2.859 13.384 1.00 86.06 124 GLU A CA 1
ATOM 1014 C C . GLU A 1 124 ? 8.372 3.026 12.471 1.00 86.06 124 GLU A C 1
ATOM 1016 O O . GLU A 1 124 ? 8.190 4.062 11.817 1.00 86.06 124 GLU A O 1
ATOM 1021 N N . SER A 1 125 ? 7.532 1.992 12.434 1.00 88.06 125 SER A N 1
ATOM 1022 C CA . SER A 1 125 ? 6.239 2.050 11.767 1.00 88.06 125 SER A CA 1
ATOM 1023 C C . SER A 1 125 ? 5.111 2.072 12.786 1.00 88.06 125 SER A C 1
ATOM 1025 O O . SER A 1 125 ? 5.167 1.356 13.777 1.00 88.06 125 SER A O 1
ATOM 1027 N N . ILE A 1 126 ? 4.078 2.874 12.517 1.00 86.44 126 ILE A N 1
ATOM 1028 C CA . ILE A 1 126 ? 2.838 2.869 13.309 1.00 86.44 126 ILE A CA 1
ATOM 1029 C C . ILE A 1 126 ? 1.955 1.650 13.003 1.00 86.44 126 ILE A C 1
ATOM 1031 O O . ILE A 1 126 ? 0.946 1.448 13.668 1.00 86.44 126 ILE A O 1
ATOM 1035 N N . TYR A 1 127 ? 2.295 0.892 11.958 1.00 90.56 127 TYR A N 1
ATOM 1036 C CA . TYR A 1 127 ? 1.616 -0.338 11.576 1.00 90.56 127 TYR A CA 1
ATOM 1037 C C . TYR A 1 127 ? 2.323 -1.506 12.260 1.00 90.56 127 TYR A C 1
ATOM 1039 O O . TYR A 1 127 ? 3.530 -1.693 12.070 1.00 90.56 127 TYR A O 1
ATOM 1047 N N . ASP A 1 128 ? 1.578 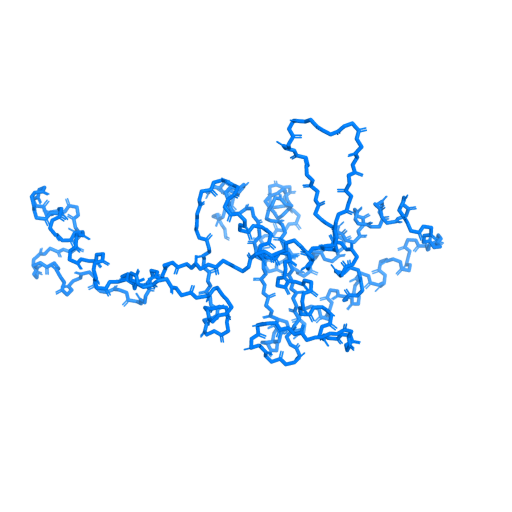-2.285 13.038 1.00 91.50 128 ASP A N 1
ATOM 1048 C CA . ASP A 1 128 ? 2.081 -3.465 13.738 1.00 91.50 128 ASP A CA 1
ATOM 1049 C C . ASP A 1 128 ? 2.144 -4.654 12.771 1.00 91.50 128 ASP A C 1
ATOM 1051 O O . ASP A 1 128 ? 1.336 -5.579 12.795 1.00 91.50 128 ASP A O 1
ATOM 1055 N N . LEU A 1 129 ? 3.081 -4.559 11.829 1.00 89.81 129 LEU A N 1
ATOM 1056 C CA . LEU A 1 129 ? 3.369 -5.578 10.827 1.00 89.81 129 LEU A CA 1
ATOM 1057 C C . LEU A 1 129 ? 4.751 -6.197 11.090 1.00 89.81 129 LEU A C 1
ATOM 1059 O O . LEU A 1 129 ? 5.653 -5.483 11.561 1.00 89.81 129 LEU A O 1
ATOM 1063 N N . PRO A 1 130 ? 4.958 -7.484 10.736 1.00 89.56 130 PRO A N 1
ATOM 1064 C CA . PRO A 1 130 ? 6.254 -8.139 10.885 1.00 89.56 130 PRO A CA 1
ATOM 1065 C C . PRO A 1 130 ? 7.397 -7.331 10.256 1.00 89.56 130 PRO A C 1
ATOM 1067 O O . PRO A 1 130 ? 7.232 -6.686 9.219 1.00 89.56 130 PRO A O 1
ATOM 1070 N N . ASP A 1 131 ? 8.574 -7.370 10.881 1.00 86.62 131 ASP A N 1
ATOM 1071 C CA . ASP A 1 131 ? 9.709 -6.503 10.526 1.00 86.62 131 ASP A CA 1
ATOM 1072 C C . ASP A 1 131 ? 10.210 -6.703 9.090 1.00 86.62 131 ASP A C 1
ATOM 1074 O O . ASP A 1 131 ? 10.727 -5.777 8.470 1.00 86.62 131 ASP A O 1
ATOM 1078 N N . GLU A 1 132 ? 10.030 -7.903 8.549 1.00 88.94 132 GLU A N 1
ATOM 1079 C CA . GLU A 1 132 ? 10.415 -8.288 7.193 1.00 88.94 132 GLU A CA 1
ATOM 1080 C C . GLU A 1 132 ? 9.373 -7.983 6.109 1.00 88.94 132 GLU A C 1
ATOM 1082 O O . GLU A 1 132 ? 9.626 -8.302 4.943 1.00 88.94 132 GLU A O 1
ATOM 1087 N N . VAL A 1 133 ? 8.222 -7.390 6.454 1.00 91.88 133 VAL A N 1
ATOM 1088 C CA . VAL A 1 133 ? 7.180 -7.076 5.469 1.00 91.88 133 VAL A CA 1
ATOM 1089 C C . VAL A 1 133 ? 7.659 -5.993 4.512 1.00 91.88 133 VAL A C 1
ATOM 1091 O O . VAL A 1 133 ? 7.934 -4.853 4.883 1.00 91.88 133 VAL A O 1
ATOM 1094 N N . VAL A 1 134 ? 7.702 -6.351 3.234 1.00 91.25 134 VAL A N 1
ATOM 1095 C CA . VAL A 1 134 ? 8.093 -5.476 2.139 1.00 91.25 134 VAL A CA 1
ATOM 1096 C C . VAL A 1 134 ? 6.861 -4.813 1.525 1.00 91.25 134 VAL A C 1
ATOM 1098 O O . VAL A 1 134 ? 5.994 -5.517 0.999 1.00 91.25 134 VAL A O 1
ATOM 1101 N N . PRO A 1 135 ? 6.788 -3.470 1.508 1.00 90.88 135 PRO A N 1
ATOM 1102 C CA . PRO A 1 135 ? 5.729 -2.773 0.796 1.00 90.88 135 PRO A CA 1
ATOM 1103 C C . PRO A 1 135 ? 5.960 -2.816 -0.716 1.00 90.88 135 PRO A C 1
ATOM 1105 O O . PRO A 1 135 ? 7.038 -2.465 -1.207 1.00 90.88 135 PRO A O 1
ATOM 1108 N N . ILE A 1 136 ? 4.920 -3.189 -1.459 1.00 86.75 136 ILE A N 1
ATOM 1109 C CA . ILE A 1 136 ? 4.893 -3.186 -2.923 1.00 86.75 136 ILE A CA 1
ATOM 1110 C C . ILE A 1 136 ? 3.730 -2.291 -3.371 1.00 86.75 136 ILE A C 1
ATOM 1112 O O . ILE A 1 136 ? 2.614 -2.783 -3.543 1.00 86.75 136 ILE A O 1
ATOM 1116 N N . PRO A 1 137 ? 3.943 -0.969 -3.518 1.00 84.25 137 PRO A N 1
ATOM 1117 C CA . PRO A 1 137 ? 2.922 -0.087 -4.057 1.00 84.25 137 PRO A CA 1
ATOM 1118 C C . PRO A 1 137 ? 2.815 -0.236 -5.565 1.00 84.25 137 PRO A C 1
ATOM 1120 O O . PRO A 1 137 ? 3.821 -0.226 -6.267 1.00 84.25 137 PRO A O 1
ATOM 1123 N N . ILE A 1 138 ? 1.585 -0.344 -6.047 1.00 80.69 138 ILE A N 1
ATOM 1124 C CA . ILE A 1 138 ? 1.241 -0.570 -7.441 1.00 80.69 138 ILE A CA 1
ATOM 1125 C C . ILE A 1 138 ? 0.186 0.452 -7.826 1.00 80.69 138 ILE A C 1
ATOM 1127 O O . ILE A 1 138 ? -0.902 0.486 -7.255 1.00 80.69 138 ILE A O 1
ATOM 1131 N N . THR A 1 139 ? 0.497 1.267 -8.831 1.00 80.12 139 THR A N 1
ATOM 1132 C CA . THR A 1 139 ? -0.503 2.152 -9.432 1.00 80.12 139 THR A CA 1
ATOM 1133 C C . THR A 1 139 ? -1.220 1.388 -10.538 1.00 80.12 139 THR A C 1
ATOM 1135 O O . THR A 1 139 ? -0.632 1.071 -11.575 1.00 80.12 139 THR A O 1
ATOM 1138 N N . LEU A 1 140 ? -2.503 1.097 -10.339 1.00 82.06 140 LEU A N 1
ATOM 1139 C CA . LEU A 1 140 ? -3.287 0.258 -11.244 1.00 82.06 140 LEU A CA 1
ATOM 1140 C C . LEU A 1 140 ? -3.500 0.881 -12.633 1.00 82.06 140 LEU A C 1
ATOM 1142 O O . LEU A 1 140 ? -3.732 0.159 -13.601 1.00 82.06 140 LEU A O 1
ATOM 1146 N N . ARG A 1 141 ? -3.313 2.197 -12.779 1.00 77.31 141 ARG A N 1
ATOM 1147 C CA . ARG A 1 141 ? -3.296 2.886 -14.080 1.00 77.31 141 ARG A CA 1
ATOM 1148 C C . ARG A 1 141 ? -2.349 2.233 -15.087 1.00 77.31 141 ARG A C 1
ATOM 1150 O O . ARG A 1 141 ? -2.685 2.061 -16.261 1.00 77.31 141 ARG A O 1
ATOM 1157 N N . PHE A 1 142 ? -1.138 1.908 -14.640 1.00 75.75 142 PHE A N 1
ATOM 1158 C CA . PHE A 1 142 ? -0.105 1.336 -15.497 1.00 75.75 142 PHE A CA 1
ATOM 1159 C C . PHE A 1 142 ? -0.375 -0.138 -15.785 1.00 75.75 142 PHE A C 1
ATOM 1161 O O . PHE A 1 142 ? -0.203 -0.566 -16.927 1.00 75.75 142 PHE A O 1
ATOM 1168 N N . PHE A 1 143 ? -0.878 -0.872 -14.788 1.00 80.00 143 PHE A N 1
ATOM 1169 C CA . PHE A 1 143 ? -1.393 -2.227 -14.962 1.00 80.00 143 PHE A CA 1
ATOM 1170 C C . PHE A 1 143 ? -2.445 -2.278 -16.078 1.00 80.00 143 PHE A C 1
ATOM 1172 O O . PHE A 1 143 ? -2.256 -2.981 -17.069 1.00 80.00 143 PHE A O 1
ATOM 1179 N N . ALA A 1 144 ? -3.499 -1.464 -15.977 1.00 80.88 144 ALA A N 1
ATOM 1180 C CA . ALA A 1 144 ? -4.584 -1.437 -16.955 1.00 80.88 144 ALA A CA 1
ATOM 1181 C C . ALA A 1 144 ? -4.079 -1.084 -18.364 1.00 80.88 144 ALA A C 1
ATOM 1183 O O . ALA A 1 144 ? -4.438 -1.728 -19.350 1.00 80.88 144 ALA A O 1
ATOM 1184 N N . LYS A 1 145 ? -3.165 -0.109 -18.474 1.00 81.06 145 LYS A N 1
ATOM 1185 C CA . LYS A 1 145 ? -2.515 0.227 -19.749 1.00 81.06 145 LYS A CA 1
ATOM 1186 C C . LYS A 1 145 ? -1.793 -0.976 -20.363 1.00 81.06 145 LYS A C 1
ATOM 1188 O O . LYS A 1 145 ? -1.943 -1.231 -21.554 1.00 81.06 145 LYS A O 1
ATOM 1193 N N . TRP A 1 146 ? -1.003 -1.696 -19.573 1.00 81.69 146 TRP A N 1
ATOM 1194 C CA . TRP A 1 146 ? -0.206 -2.825 -20.056 1.00 81.69 146 TRP A CA 1
ATOM 1195 C C . TRP A 1 146 ? -1.062 -4.023 -20.448 1.00 81.69 146 TRP A C 1
ATOM 1197 O O . TRP A 1 146 ? -0.738 -4.707 -21.420 1.00 81.69 146 TRP A O 1
ATOM 1207 N N . LEU A 1 147 ? -2.154 -4.240 -19.720 1.00 83.50 147 LEU A N 1
ATOM 1208 C CA . LEU A 1 147 ? -3.132 -5.270 -20.026 1.00 83.50 147 LEU A CA 1
ATOM 1209 C C . LEU A 1 147 ? -3.802 -5.001 -21.380 1.00 83.50 147 LEU A C 1
ATOM 1211 O O . LEU A 1 147 ? -3.808 -5.874 -22.244 1.00 83.50 147 LEU A O 1
ATOM 1215 N N . ARG A 1 148 ? -4.237 -3.758 -21.633 1.00 83.12 148 ARG A N 1
ATOM 1216 C CA . ARG A 1 148 ? -4.801 -3.349 -22.935 1.00 83.12 148 ARG A CA 1
ATOM 1217 C C . ARG A 1 148 ? -3.803 -3.430 -24.089 1.00 83.12 148 ARG A C 1
ATOM 1219 O O . ARG A 1 148 ? -4.183 -3.732 -25.215 1.00 83.12 148 ARG A O 1
ATOM 1226 N N . GLU A 1 149 ? -2.528 -3.159 -23.824 1.00 85.00 149 GLU A N 1
ATOM 1227 C CA . GLU A 1 149 ? -1.448 -3.289 -24.810 1.00 85.00 149 GLU A CA 1
ATOM 1228 C C . GLU A 1 149 ? -1.010 -4.754 -25.034 1.00 85.00 149 GLU A C 1
ATOM 1230 O O . GLU A 1 149 ? -0.119 -4.998 -25.849 1.00 85.00 149 GLU A O 1
ATOM 1235 N N . GLY A 1 150 ? -1.600 -5.726 -24.322 1.00 83.44 150 GLY A N 1
ATOM 1236 C CA . GLY A 1 150 ? -1.271 -7.150 -24.439 1.00 83.44 150 GLY A CA 1
ATOM 1237 C C . GLY A 1 150 ? 0.135 -7.506 -23.945 1.00 83.44 150 GLY A C 1
ATOM 1238 O O . GLY A 1 150 ? 0.701 -8.519 -24.353 1.00 83.44 150 GLY A O 1
ATOM 1239 N N . LYS A 1 151 ? 0.739 -6.661 -23.101 1.00 79.38 151 LYS A N 1
ATOM 1240 C CA . LYS A 1 151 ? 2.096 -6.869 -22.558 1.00 79.38 151 LYS A CA 1
ATOM 1241 C C . LYS A 1 151 ? 2.121 -7.846 -21.384 1.00 79.38 151 LYS A C 1
ATOM 1243 O O . LYS A 1 151 ? 3.163 -8.417 -21.071 1.00 79.38 151 LYS A O 1
ATOM 1248 N N . ILE A 1 152 ? 0.981 -8.000 -20.726 1.00 82.69 152 ILE A N 1
ATOM 1249 C CA . ILE A 1 152 ? 0.744 -8.834 -19.547 1.00 82.69 152 ILE A CA 1
ATOM 1250 C C . ILE A 1 152 ? -0.633 -9.475 -19.685 1.00 82.69 152 ILE A C 1
ATOM 1252 O O . ILE A 1 152 ? -1.474 -8.947 -20.411 1.00 82.69 152 ILE A O 1
ATOM 1256 N N . ASN A 1 153 ? -0.873 -10.560 -18.951 1.00 82.50 153 ASN A N 1
ATOM 1257 C CA . ASN A 1 153 ? -2.187 -11.205 -18.914 1.00 82.50 153 ASN A CA 1
ATOM 1258 C C . ASN A 1 153 ? -2.818 -11.186 -17.519 1.00 82.50 153 ASN A C 1
ATOM 1260 O O . ASN A 1 153 ? -3.985 -11.518 -17.376 1.00 82.50 153 ASN A O 1
ATOM 1264 N N . SER A 1 154 ? -2.062 -10.815 -16.486 1.00 81.75 154 SER A N 1
ATOM 1265 C CA . SER A 1 154 ? -2.534 -10.830 -15.103 1.00 81.75 154 SER A CA 1
ATOM 1266 C C . SER A 1 154 ? -1.832 -9.772 -14.254 1.00 81.75 154 SER A C 1
ATOM 1268 O O . SER A 1 154 ? -0.765 -9.262 -14.613 1.00 81.75 154 SER A O 1
ATOM 1270 N N . LEU A 1 155 ? -2.414 -9.452 -13.094 1.00 78.00 155 LEU A N 1
ATOM 1271 C CA . LEU 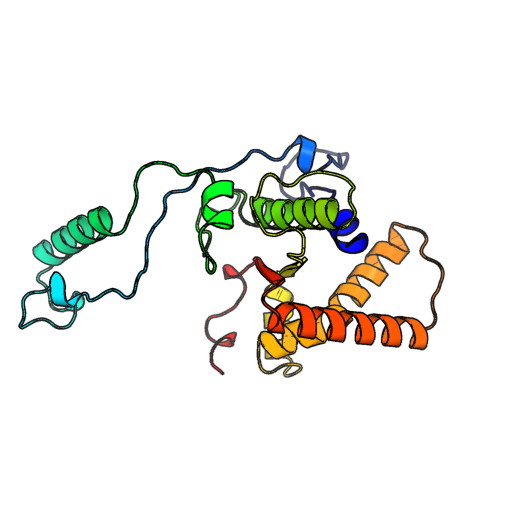A 1 155 ? -1.756 -8.610 -12.091 1.00 78.00 155 LEU A CA 1
ATOM 1272 C C . LEU A 1 155 ? -0.484 -9.281 -11.554 1.00 78.00 155 LEU A C 1
ATOM 1274 O O . LEU A 1 155 ? 0.488 -8.597 -11.260 1.00 78.00 155 LEU A O 1
ATOM 1278 N N . GLU A 1 156 ? -0.452 -10.611 -11.483 1.00 77.38 156 GLU A N 1
ATOM 1279 C CA . GLU A 1 156 ? 0.744 -11.359 -11.094 1.00 77.38 156 GLU A CA 1
ATOM 1280 C C . GLU A 1 156 ? 1.880 -11.167 -12.113 1.00 77.38 156 GLU A C 1
ATOM 1282 O O . GLU A 1 156 ? 3.015 -10.872 -11.731 1.00 77.38 156 GLU A O 1
ATOM 1287 N N . ASP A 1 157 ? 1.574 -11.260 -13.413 1.00 77.50 157 ASP A N 1
ATOM 1288 C CA . ASP A 1 157 ? 2.530 -10.955 -14.483 1.00 77.50 157 ASP A CA 1
ATOM 1289 C C . ASP A 1 157 ? 3.002 -9.513 -14.393 1.00 77.50 157 ASP A C 1
ATOM 1291 O O . ASP A 1 157 ? 4.196 -9.241 -14.538 1.00 77.50 157 ASP A O 1
ATOM 1295 N N . TYR A 1 158 ? 2.071 -8.595 -14.129 1.00 78.94 158 TYR A N 1
ATOM 1296 C CA . TYR A 1 158 ? 2.407 -7.199 -13.946 1.00 78.94 158 TYR A CA 1
ATOM 1297 C C . TYR A 1 158 ? 3.364 -7.023 -12.787 1.00 78.94 158 TYR A C 1
ATOM 1299 O O . TYR A 1 158 ? 4.423 -6.477 -13.010 1.00 78.94 158 TYR A O 1
ATOM 1307 N N . ILE A 1 159 ? 3.079 -7.552 -11.600 1.00 75.44 159 ILE A N 1
ATOM 1308 C CA . ILE A 1 159 ? 3.942 -7.446 -10.418 1.00 75.44 159 ILE A CA 1
ATOM 1309 C C . ILE A 1 159 ? 5.345 -8.007 -10.674 1.00 75.44 159 ILE A C 1
ATOM 1311 O O . ILE A 1 159 ? 6.343 -7.379 -10.312 1.00 75.44 159 ILE A O 1
ATOM 1315 N N . LYS A 1 160 ? 5.442 -9.153 -11.357 1.00 70.94 160 LYS A N 1
ATOM 1316 C CA . LYS A 1 160 ? 6.727 -9.754 -11.754 1.00 70.94 160 LYS A CA 1
ATOM 1317 C C . LYS A 1 160 ? 7.522 -8.853 -12.704 1.00 70.94 160 LYS A C 1
ATOM 1319 O O . LYS A 1 160 ? 8.754 -8.853 -12.669 1.00 70.94 160 LYS A O 1
ATOM 1324 N N . GLN A 1 161 ? 6.828 -8.086 -13.545 1.00 67.81 161 GLN A N 1
ATOM 1325 C CA . GLN A 1 161 ? 7.410 -7.188 -14.546 1.00 67.81 161 GLN A CA 1
ATOM 1326 C C . GLN A 1 161 ? 7.482 -5.714 -14.098 1.00 67.81 161 GLN A C 1
ATOM 1328 O O . GLN A 1 161 ? 8.228 -4.942 -14.694 1.00 67.81 161 GLN A O 1
ATOM 1333 N N . PHE A 1 162 ? 6.766 -5.337 -13.036 1.00 61.81 162 PHE A N 1
ATOM 1334 C CA . PHE A 1 162 ? 6.463 -3.981 -12.548 1.00 61.81 162 PHE A CA 1
ATOM 1335 C C . PHE A 1 162 ? 7.726 -3.185 -12.236 1.00 61.81 162 PHE A C 1
ATOM 1337 O O . PHE A 1 162 ? 7.866 -2.000 -12.525 1.00 61.81 162 PHE A O 1
ATOM 1344 N N . VAL A 1 163 ? 8.720 -3.905 -11.740 1.00 55.94 163 VAL A N 1
ATOM 1345 C CA . VAL A 1 163 ? 10.058 -3.409 -11.461 1.00 55.94 163 VAL A CA 1
ATOM 1346 C C . VAL A 1 163 ? 10.750 -2.868 -12.713 1.00 55.94 163 VAL A C 1
ATOM 1348 O O . VAL A 1 163 ? 11.612 -2.008 -12.602 1.00 55.94 163 VAL A O 1
ATOM 1351 N N . ALA A 1 164 ? 10.416 -3.349 -13.910 1.00 47.66 164 ALA A N 1
ATOM 1352 C CA . ALA A 1 164 ? 11.103 -2.961 -15.134 1.00 47.66 164 ALA A CA 1
ATOM 1353 C C . ALA A 1 164 ? 10.666 -1.602 -15.678 1.00 47.66 164 ALA A C 1
ATOM 1355 O O . ALA A 1 164 ? 11.501 -0.873 -16.207 1.00 47.66 164 ALA A O 1
ATOM 1356 N N . SER A 1 165 ? 9.379 -1.275 -15.568 1.00 50.59 165 SER A N 1
ATOM 1357 C CA . SER A 1 165 ? 8.784 -0.093 -16.193 1.00 50.59 165 SER A CA 1
ATOM 1358 C C . SER A 1 165 ? 8.740 1.100 -15.268 1.00 50.59 165 SER A C 1
ATOM 1360 O O . SER A 1 165 ? 9.173 2.180 -15.664 1.00 50.59 165 SER A O 1
ATOM 1362 N N . ASP A 1 166 ? 8.317 0.887 -14.023 1.00 54.38 166 ASP A N 1
ATOM 1363 C CA . ASP A 1 166 ? 8.244 1.961 -13.046 1.00 54.38 166 ASP A CA 1
ATOM 1364 C C . ASP A 1 166 ? 9.654 2.375 -12.666 1.00 54.38 166 ASP A C 1
ATOM 1366 O O . ASP A 1 166 ? 9.911 3.561 -12.625 1.00 54.38 166 ASP A O 1
ATOM 1370 N N . LEU A 1 167 ? 10.630 1.463 -12.545 1.00 49.47 167 LEU A N 1
ATOM 1371 C CA . LEU A 1 167 ? 12.027 1.883 -12.387 1.00 49.47 167 LEU A CA 1
ATOM 1372 C C . LEU A 1 167 ? 12.601 2.567 -13.627 1.00 49.47 167 LEU A C 1
ATOM 1374 O O . LEU A 1 167 ? 13.539 3.326 -13.451 1.00 49.47 167 LEU A O 1
ATOM 1378 N N . TYR A 1 168 ? 12.091 2.354 -14.846 1.00 51.19 168 TYR A N 1
ATOM 1379 C CA . TYR A 1 168 ? 12.552 3.102 -16.027 1.00 51.19 168 TYR A CA 1
ATOM 1380 C C . TYR A 1 168 ? 11.944 4.510 -16.078 1.00 51.19 168 TYR A C 1
ATOM 1382 O O . TYR A 1 168 ? 12.654 5.473 -16.365 1.00 51.19 168 TYR A O 1
ATOM 1390 N N . GLU A 1 169 ? 10.654 4.654 -15.762 1.00 53.22 169 GLU A N 1
ATOM 1391 C CA . GLU A 1 169 ? 9.987 5.958 -15.660 1.00 53.22 169 GLU A CA 1
ATOM 1392 C C . GLU A 1 169 ? 10.468 6.739 -14.428 1.00 53.22 169 GLU A C 1
ATOM 1394 O O . GLU A 1 169 ? 10.816 7.919 -14.532 1.00 53.22 169 GLU A O 1
ATOM 1399 N N . ILE A 1 170 ? 10.600 6.068 -13.283 1.00 49.81 170 ILE A N 1
ATOM 1400 C CA . ILE A 1 170 ? 11.254 6.571 -12.075 1.00 49.81 170 ILE A CA 1
ATOM 1401 C C . ILE A 1 170 ? 12.713 6.874 -12.393 1.00 49.81 170 ILE A C 1
ATOM 1403 O O . ILE A 1 170 ? 13.125 7.963 -12.056 1.00 49.81 170 ILE A O 1
ATOM 1407 N N . LYS A 1 171 ? 13.486 6.046 -13.113 1.00 48.53 171 LYS A N 1
ATOM 1408 C CA . LYS A 1 171 ? 14.848 6.407 -13.562 1.00 48.53 171 LYS A CA 1
ATOM 1409 C C . LYS A 1 171 ? 14.827 7.675 -14.404 1.00 48.53 171 LYS A C 1
ATOM 1411 O O . LYS A 1 171 ? 15.584 8.579 -14.111 1.00 48.53 171 LYS A O 1
ATOM 1416 N N . SER A 1 172 ? 13.918 7.826 -15.366 1.00 51.72 172 SER A N 1
ATOM 1417 C CA . SER A 1 172 ? 13.816 9.072 -16.148 1.00 51.72 172 SER A CA 1
ATOM 1418 C C . SER A 1 172 ? 13.464 10.303 -15.294 1.00 51.72 172 SER A C 1
ATOM 1420 O O . SER A 1 172 ? 13.797 11.438 -15.646 1.00 51.72 172 SER A O 1
ATOM 1422 N N . THR A 1 173 ? 12.799 10.076 -14.160 1.00 45.53 173 THR A N 1
ATOM 1423 C CA . THR A 1 173 ? 12.410 11.101 -13.190 1.00 45.53 173 THR A CA 1
ATOM 1424 C C . THR A 1 173 ? 13.530 11.361 -12.176 1.00 45.53 173 THR A C 1
ATOM 1426 O O . THR A 1 173 ? 13.832 12.510 -11.898 1.00 45.53 173 THR A O 1
ATOM 1429 N N . LEU A 1 174 ? 14.227 10.341 -11.684 1.00 42.47 174 LEU A N 1
ATOM 1430 C CA . LEU A 1 174 ? 15.341 10.425 -10.740 1.00 42.47 174 LEU A CA 1
ATOM 1431 C C . LEU A 1 174 ? 16.637 10.869 -11.425 1.00 42.47 174 LEU A C 1
ATOM 1433 O O . LEU A 1 174 ? 17.360 11.660 -10.840 1.00 42.47 174 LEU A O 1
ATOM 1437 N N . ASP A 1 175 ? 16.889 10.486 -12.679 1.00 50.94 175 ASP A N 1
ATOM 1438 C CA . ASP A 1 175 ? 17.955 11.048 -13.528 1.00 50.94 175 ASP A CA 1
ATOM 1439 C C . ASP A 1 175 ? 17.803 12.579 -13.623 1.00 50.94 175 ASP A C 1
ATOM 1441 O O . ASP A 1 175 ? 18.788 13.307 -13.707 1.00 50.94 175 ASP A O 1
ATOM 1445 N N . ARG A 1 176 ? 16.559 13.081 -13.561 1.00 45.81 176 ARG A N 1
ATOM 1446 C CA . ARG A 1 176 ? 16.234 14.514 -13.582 1.00 45.81 176 ARG A CA 1
ATOM 1447 C C . ARG A 1 176 ? 16.291 15.177 -12.196 1.00 45.81 176 ARG A C 1
ATOM 1449 O O . ARG A 1 176 ? 16.438 16.392 -12.139 1.00 45.81 176 ARG A O 1
ATOM 1456 N N . TRP A 1 177 ? 16.155 14.422 -11.104 1.00 38.19 177 TRP A N 1
ATOM 1457 C CA . TRP A 1 177 ? 16.029 14.958 -9.737 1.00 38.19 177 TRP A CA 1
ATOM 1458 C C . TRP A 1 177 ? 17.245 14.696 -8.828 1.00 38.19 177 TRP A C 1
ATOM 1460 O O . TRP A 1 177 ? 17.410 15.423 -7.854 1.00 38.19 177 TRP A O 1
ATOM 1470 N N . LEU A 1 178 ? 18.081 13.688 -9.106 1.00 39.94 178 LEU A N 1
ATOM 1471 C CA . LEU A 1 178 ? 19.090 13.167 -8.167 1.00 39.94 178 LEU A CA 1
ATOM 1472 C C . LEU A 1 178 ? 20.512 13.007 -8.738 1.00 39.94 178 LEU A C 1
ATOM 1474 O O . LEU A 1 178 ? 21.337 12.395 -8.068 1.00 39.94 178 LEU A O 1
ATOM 1478 N N . GLU A 1 179 ? 20.817 13.516 -9.940 1.00 46.09 179 GLU A N 1
ATOM 1479 C CA . GLU A 1 179 ? 22.156 13.375 -10.561 1.00 46.09 179 GLU A CA 1
ATOM 1480 C C . GLU A 1 179 ? 22.691 11.926 -10.504 1.00 46.09 179 GLU A C 1
ATOM 1482 O O . GLU A 1 179 ? 23.853 11.668 -10.185 1.00 46.09 179 GLU A O 1
ATOM 1487 N N . TYR A 1 180 ? 21.824 10.946 -10.778 1.00 52.59 180 TYR A N 1
ATOM 1488 C CA . TYR A 1 180 ? 22.227 9.543 -10.761 1.00 52.59 180 TYR A CA 1
ATOM 1489 C C . TYR A 1 180 ? 23.250 9.283 -11.884 1.00 52.59 180 TYR A C 1
ATOM 1491 O O . TYR A 1 180 ? 23.040 9.729 -13.016 1.00 52.59 180 TYR A O 1
ATOM 1499 N N . PRO A 1 181 ? 24.366 8.579 -11.614 1.00 53.66 181 PRO A N 1
ATOM 1500 C CA . PRO A 1 181 ? 25.380 8.322 -12.629 1.00 53.66 181 PRO A CA 1
ATOM 1501 C C . PRO A 1 181 ? 24.789 7.550 -13.814 1.00 53.66 181 PRO A C 1
ATOM 1503 O O . PRO A 1 181 ? 23.951 6.663 -13.644 1.00 53.66 181 PRO A O 1
ATOM 1506 N N . SER A 1 182 ? 25.239 7.883 -15.027 1.00 56.88 182 SER A N 1
ATOM 1507 C CA . SER A 1 182 ? 24.767 7.270 -16.270 1.00 56.88 182 SER A CA 1
ATOM 1508 C C . SER A 1 182 ? 25.131 5.781 -16.323 1.00 56.88 182 SER A C 1
ATOM 1510 O O . SER A 1 182 ? 26.223 5.409 -16.757 1.00 56.88 182 SER A O 1
ATOM 1512 N N . GLU A 1 183 ? 24.226 4.921 -15.866 1.00 64.06 183 GLU A N 1
ATOM 1513 C CA . GLU A 1 183 ? 24.358 3.468 -15.977 1.00 64.06 183 GLU A CA 1
ATOM 1514 C C . GLU A 1 183 ? 24.064 2.997 -17.404 1.00 64.06 183 GLU A C 1
ATOM 1516 O O . GLU A 1 183 ? 23.165 3.508 -18.076 1.00 64.06 183 GLU A O 1
ATOM 1521 N N . SER A 1 184 ? 24.801 1.983 -17.866 1.00 67.94 184 SER A N 1
ATOM 1522 C CA . SER A 1 184 ? 24.513 1.338 -19.151 1.00 67.94 184 SER A CA 1
ATOM 1523 C C . SER A 1 184 ? 23.165 0.604 -19.116 1.00 67.94 184 SER A C 1
ATOM 1525 O O . SER A 1 184 ? 22.808 0.001 -18.100 1.00 67.94 184 SER A O 1
ATOM 1527 N N . ASP A 1 185 ? 22.450 0.554 -20.245 1.00 65.62 185 ASP A N 1
ATOM 1528 C CA . ASP A 1 185 ? 21.170 -0.170 -20.366 1.00 65.62 185 ASP A CA 1
ATOM 1529 C C . ASP A 1 185 ? 21.261 -1.633 -19.891 1.00 65.62 185 ASP A C 1
ATOM 1531 O O . ASP A 1 185 ? 20.335 -2.171 -19.282 1.00 65.62 185 ASP A O 1
ATOM 1535 N N . SER A 1 186 ? 22.399 -2.291 -20.128 1.00 66.75 186 SER A N 1
ATOM 1536 C CA . SER A 1 186 ? 22.661 -3.670 -19.697 1.00 66.75 186 SER A CA 1
ATOM 1537 C C . SER A 1 186 ? 22.721 -3.823 -18.174 1.00 66.75 186 SER A C 1
ATOM 1539 O O . SER A 1 186 ? 22.347 -4.863 -17.626 1.00 66.75 186 SER A O 1
ATOM 1541 N N . GLU A 1 187 ? 23.210 -2.810 -17.465 1.00 67.94 187 GLU A N 1
ATOM 1542 C CA . GLU A 1 187 ? 23.287 -2.805 -16.005 1.00 67.94 187 GLU A CA 1
ATOM 1543 C C . GLU A 1 187 ? 21.922 -2.539 -15.374 1.00 67.94 187 GLU A C 1
ATOM 1545 O O . GLU A 1 187 ? 21.498 -3.294 -14.493 1.00 67.94 187 GLU A O 1
ATOM 1550 N N . VAL A 1 188 ? 21.187 -1.575 -15.928 1.00 65.81 188 VAL A N 1
ATOM 1551 C CA . VAL A 1 188 ? 19.798 -1.280 -15.558 1.00 65.81 188 VAL A CA 1
ATOM 1552 C C . VAL A 1 188 ? 18.927 -2.530 -15.713 1.00 65.81 188 VAL A C 1
ATOM 1554 O O . VAL A 1 188 ? 18.250 -2.939 -14.768 1.00 65.81 188 VAL A O 1
ATOM 1557 N N . ARG A 1 189 ? 19.018 -3.226 -16.855 1.00 64.62 189 ARG A N 1
ATOM 1558 C CA . ARG A 1 189 ? 18.290 -4.486 -17.102 1.00 64.62 189 ARG A CA 1
ATOM 1559 C C . ARG A 1 189 ? 18.620 -5.577 -16.080 1.00 64.62 189 ARG A C 1
ATOM 1561 O O . ARG A 1 189 ? 17.719 -6.283 -15.627 1.00 64.62 189 ARG A O 1
ATOM 1568 N N . ARG A 1 190 ? 19.890 -5.723 -15.681 1.00 70.19 190 ARG A N 1
ATOM 1569 C CA . ARG A 1 190 ? 20.294 -6.705 -14.656 1.00 70.19 190 ARG A CA 1
ATOM 1570 C C . ARG A 1 190 ? 19.746 -6.359 -13.273 1.00 70.19 190 ARG A C 1
ATOM 1572 O O . ARG A 1 190 ? 19.295 -7.265 -12.569 1.00 70.19 190 ARG A O 1
ATOM 1579 N N . LYS A 1 191 ? 19.761 -5.079 -12.891 1.00 67.50 191 LYS A N 1
ATOM 1580 C CA . LYS A 1 191 ? 19.173 -4.607 -11.627 1.00 67.50 191 LYS A CA 1
ATOM 1581 C C . LYS A 1 191 ? 17.671 -4.852 -11.591 1.00 67.50 191 LYS A C 1
ATOM 1583 O O . LYS A 1 191 ? 17.190 -5.446 -10.630 1.00 67.50 191 LYS A O 1
ATOM 1588 N N . ILE A 1 192 ? 16.971 -4.502 -12.667 1.00 66.44 192 ILE A N 1
ATOM 1589 C CA . ILE A 1 192 ? 15.542 -4.778 -12.844 1.00 66.44 192 ILE A CA 1
ATOM 1590 C C . ILE A 1 192 ? 15.250 -6.269 -12.654 1.00 66.44 192 ILE A C 1
ATOM 1592 O O . ILE A 1 192 ? 14.427 -6.632 -11.819 1.00 66.44 192 ILE A O 1
ATOM 1596 N N . ALA A 1 193 ? 15.967 -7.149 -13.357 1.00 69.69 193 ALA A N 1
ATOM 1597 C CA . ALA A 1 193 ? 15.741 -8.590 -13.255 1.00 69.69 193 ALA A CA 1
ATOM 1598 C C . ALA A 1 193 ? 15.998 -9.131 -11.836 1.00 69.69 193 ALA A C 1
ATOM 1600 O O . ALA A 1 193 ? 15.305 -10.038 -11.377 1.00 69.69 193 ALA A O 1
ATOM 1601 N N . ARG A 1 194 ? 16.996 -8.587 -11.127 1.00 73.88 194 ARG A N 1
ATOM 1602 C CA . ARG A 1 194 ? 17.289 -8.959 -9.737 1.00 73.88 194 ARG A CA 1
ATOM 1603 C C . ARG A 1 194 ? 16.185 -8.508 -8.782 1.00 73.88 194 ARG A C 1
ATOM 1605 O O . ARG A 1 194 ? 15.806 -9.285 -7.914 1.00 73.88 194 ARG A O 1
ATOM 1612 N N . ILE A 1 195 ? 15.685 -7.286 -8.938 1.00 74.62 195 ILE A N 1
ATOM 1613 C CA . ILE A 1 195 ? 14.602 -6.768 -8.099 1.00 74.62 195 ILE A CA 1
ATOM 1614 C C . ILE A 1 195 ? 13.298 -7.530 -8.396 1.00 74.62 195 ILE A C 1
ATOM 1616 O O . ILE A 1 195 ? 12.610 -7.906 -7.456 1.00 74.62 195 ILE A O 1
ATOM 1620 N N . GLY A 1 196 ? 13.007 -7.858 -9.660 1.00 73.31 196 GLY A N 1
ATOM 1621 C CA . GLY A 1 196 ? 11.849 -8.684 -10.031 1.00 73.31 196 GLY A CA 1
ATOM 1622 C C . GLY A 1 196 ? 11.856 -10.052 -9.342 1.00 73.31 196 GLY A C 1
ATOM 1623 O O . GLY A 1 196 ? 10.865 -10.432 -8.727 1.00 73.31 196 GLY A O 1
ATOM 1624 N N . ARG A 1 197 ? 13.001 -10.756 -9.346 1.00 79.50 197 ARG A N 1
ATOM 1625 C CA . ARG A 1 197 ? 13.158 -12.023 -8.600 1.00 79.50 197 ARG A CA 1
ATOM 1626 C C . ARG A 1 197 ? 12.947 -11.851 -7.098 1.00 79.50 197 ARG A C 1
ATOM 1628 O O . ARG A 1 197 ? 12.253 -12.652 -6.488 1.00 79.50 197 ARG A O 1
ATOM 1635 N N . PHE A 1 198 ? 13.515 -10.796 -6.517 1.00 83.00 198 PHE A N 1
ATOM 1636 C CA . PHE A 1 198 ? 13.342 -10.503 -5.097 1.00 83.00 198 PHE A CA 1
ATOM 1637 C C . PHE A 1 198 ? 11.868 -10.271 -4.728 1.00 83.00 198 PHE A C 1
ATOM 1639 O O . PHE A 1 198 ? 11.417 -10.788 -3.707 1.00 83.00 198 PHE A O 1
ATOM 1646 N N . LEU A 1 199 ? 11.105 -9.531 -5.542 1.00 81.19 199 LEU A N 1
ATOM 1647 C CA . LEU A 1 199 ? 9.676 -9.323 -5.287 1.00 81.19 199 LEU A CA 1
ATOM 1648 C C . LEU A 1 199 ? 8.877 -10.623 -5.418 1.00 81.19 199 LEU A C 1
ATOM 1650 O O . LEU A 1 199 ? 8.053 -10.901 -4.553 1.00 81.19 199 LEU A O 1
ATOM 1654 N N . ASP A 1 200 ? 9.155 -11.438 -6.439 1.00 81.50 200 ASP A N 1
ATOM 1655 C CA . ASP A 1 200 ? 8.506 -12.743 -6.630 1.00 81.50 200 ASP A CA 1
ATOM 1656 C C . ASP A 1 200 ? 8.724 -13.671 -5.420 1.00 81.50 200 ASP A C 1
ATOM 1658 O O . ASP A 1 200 ? 7.771 -14.230 -4.879 1.00 81.50 200 ASP A O 1
ATOM 1662 N N . GLU A 1 201 ? 9.962 -13.774 -4.928 1.00 86.38 201 GLU A N 1
ATOM 1663 C CA . GLU A 1 201 ? 10.289 -14.540 -3.717 1.00 86.38 201 GLU A CA 1
ATOM 1664 C C . GLU A 1 201 ? 9.585 -13.982 -2.475 1.00 86.38 201 GLU A C 1
ATOM 1666 O O . GLU A 1 201 ? 9.054 -14.733 -1.657 1.00 86.38 201 GLU A O 1
ATOM 1671 N N . THR A 1 202 ? 9.560 -12.657 -2.337 1.00 86.81 202 THR A N 1
ATOM 1672 C CA . THR A 1 202 ? 8.950 -11.975 -1.192 1.00 86.81 202 THR A CA 1
ATOM 1673 C C . THR A 1 202 ? 7.448 -12.244 -1.123 1.00 86.81 202 THR A C 1
ATOM 1675 O O . THR A 1 202 ? 6.959 -12.647 -0.066 1.00 86.81 202 THR A O 1
ATOM 1678 N N . ILE A 1 203 ? 6.746 -12.128 -2.253 1.00 84.81 203 ILE A N 1
ATOM 1679 C CA . ILE A 1 203 ? 5.312 -12.426 -2.368 1.00 84.81 203 ILE A CA 1
ATOM 1680 C C . ILE A 1 203 ? 5.040 -13.895 -2.052 1.00 84.81 203 ILE A C 1
ATOM 1682 O O . ILE A 1 203 ? 4.215 -14.188 -1.191 1.00 84.81 203 ILE A O 1
ATOM 1686 N N . LYS A 1 204 ? 5.776 -14.824 -2.677 1.00 85.44 204 LYS A N 1
ATOM 1687 C CA . LYS A 1 204 ? 5.606 -16.270 -2.443 1.00 85.44 204 LYS A CA 1
ATOM 1688 C C . LYS A 1 204 ? 5.854 -16.675 -0.995 1.00 85.44 204 LYS A C 1
ATOM 1690 O O . LYS A 1 204 ? 5.262 -17.637 -0.519 1.00 85.44 204 LYS A O 1
ATOM 1695 N N . SER A 1 205 ? 6.732 -15.955 -0.301 1.00 89.19 205 SER A N 1
ATOM 1696 C CA . SER A 1 205 ? 7.030 -16.196 1.112 1.00 89.19 205 SER A CA 1
ATOM 1697 C C . SER A 1 205 ? 6.044 -15.545 2.091 1.00 89.19 205 SER A C 1
ATOM 1699 O O . SER A 1 205 ? 6.240 -15.684 3.292 1.00 89.19 205 SER A O 1
ATOM 1701 N N . GLY A 1 206 ? 5.026 -14.817 1.612 1.00 87.25 206 GLY A N 1
ATOM 1702 C CA . GLY A 1 206 ? 4.075 -14.102 2.473 1.00 87.25 206 GLY A CA 1
ATOM 1703 C C . GLY A 1 206 ? 4.672 -12.887 3.192 1.00 87.25 206 GLY A C 1
ATOM 1704 O O . GLY A 1 206 ? 4.090 -12.382 4.142 1.00 87.25 206 GLY A O 1
ATOM 1705 N N . ARG A 1 207 ? 5.837 -12.398 2.746 1.00 90.56 207 ARG A N 1
ATOM 1706 C CA . ARG A 1 207 ? 6.539 -11.243 3.338 1.00 90.56 207 ARG A CA 1
ATOM 1707 C C . ARG A 1 207 ? 6.267 -9.946 2.579 1.00 90.56 207 ARG A C 1
ATOM 1709 O O . ARG A 1 207 ? 7.065 -9.017 2.640 1.00 90.56 207 ARG A O 1
ATOM 1716 N N . ALA A 1 208 ? 5.190 -9.892 1.803 1.00 90.50 208 ALA A N 1
ATOM 1717 C CA . ALA A 1 208 ? 4.812 -8.722 1.022 1.00 90.50 208 ALA A CA 1
ATOM 1718 C C . ALA A 1 208 ? 3.480 -8.163 1.513 1.00 90.50 208 ALA A C 1
ATOM 1720 O O . ALA A 1 208 ? 2.544 -8.921 1.744 1.00 90.50 208 ALA A O 1
ATOM 1721 N N . ILE A 1 209 ? 3.380 -6.836 1.557 1.00 91.38 209 ILE A N 1
ATOM 1722 C CA . ILE A 1 209 ? 2.096 -6.137 1.549 1.00 91.38 209 ILE A CA 1
ATOM 1723 C C . ILE A 1 209 ? 1.952 -5.423 0.207 1.00 91.38 209 ILE A C 1
ATOM 1725 O O . ILE A 1 209 ? 2.778 -4.583 -0.166 1.00 91.38 209 ILE A O 1
ATOM 1729 N N . VAL A 1 210 ? 0.924 -5.796 -0.551 1.00 89.56 210 VAL A N 1
ATOM 1730 C CA . VAL A 1 210 ? 0.658 -5.237 -1.879 1.00 89.56 210 VAL A CA 1
ATOM 1731 C C . VAL A 1 210 ? -0.335 -4.089 -1.736 1.00 89.56 210 VAL A C 1
ATOM 1733 O O . VAL A 1 210 ? -1.451 -4.279 -1.264 1.00 89.56 210 VAL A O 1
ATOM 1736 N N . LEU A 1 211 ? 0.076 -2.887 -2.134 1.00 90.06 211 LEU A N 1
ATOM 1737 C CA . LEU A 1 211 ? -0.712 -1.665 -1.977 1.00 90.06 211 LEU A CA 1
ATOM 1738 C C . LEU A 1 211 ? -1.206 -1.224 -3.354 1.00 90.06 211 LEU A C 1
ATOM 1740 O O . LEU A 1 211 ? -0.428 -0.704 -4.150 1.00 90.06 211 LEU A O 1
ATOM 1744 N N . LEU A 1 212 ? -2.484 -1.452 -3.643 1.00 87.94 212 LEU A N 1
ATOM 1745 C CA . LEU A 1 212 ? -3.083 -1.136 -4.939 1.00 87.94 212 LEU A CA 1
ATOM 1746 C C . LEU A 1 212 ? -3.753 0.242 -4.896 1.00 87.94 212 LEU A C 1
ATOM 1748 O O . LEU A 1 212 ? -4.701 0.442 -4.139 1.00 87.94 212 LEU A O 1
ATOM 1752 N N . ASP A 1 213 ? -3.277 1.180 -5.713 1.00 86.38 213 ASP A N 1
ATOM 1753 C CA . ASP A 1 213 ? -3.832 2.536 -5.829 1.00 86.38 213 ASP A CA 1
ATOM 1754 C C . ASP A 1 213 ? -4.470 2.760 -7.209 1.00 86.38 213 ASP A C 1
ATOM 1756 O O . ASP A 1 213 ? -3.981 2.245 -8.218 1.00 86.38 213 ASP A O 1
ATOM 1760 N N . GLY A 1 214 ? -5.548 3.547 -7.261 1.00 81.62 214 GLY A N 1
ATOM 1761 C CA . GLY A 1 214 ? -6.264 3.874 -8.503 1.00 81.62 214 GLY A CA 1
ATOM 1762 C C . GLY A 1 214 ? -7.173 2.763 -9.041 1.00 81.62 214 GLY A C 1
ATOM 1763 O O . GLY A 1 214 ? -7.216 2.533 -10.247 1.00 81.62 214 GLY A O 1
ATOM 1764 N N . LEU A 1 215 ? -7.880 2.039 -8.163 1.00 75.88 215 LEU A N 1
ATOM 1765 C CA . LEU A 1 215 ? -8.821 0.980 -8.566 1.00 75.88 215 LEU A CA 1
ATOM 1766 C C . LEU A 1 215 ? -9.970 1.507 -9.444 1.00 75.88 215 LEU A C 1
ATOM 1768 O O . LEU A 1 215 ? -10.443 0.803 -10.328 1.00 75.88 215 LEU A O 1
ATOM 1772 N N . ASP A 1 216 ? -10.388 2.750 -9.220 1.00 71.88 216 ASP A N 1
ATOM 1773 C CA . ASP A 1 216 ? -11.397 3.465 -10.003 1.00 71.88 216 ASP A CA 1
ATOM 1774 C C . ASP A 1 216 ? -10.956 3.774 -11.443 1.00 71.88 216 ASP A C 1
ATOM 1776 O O . ASP A 1 216 ? -11.791 4.067 -12.296 1.00 71.88 216 ASP A O 1
ATOM 1780 N N . GLU A 1 217 ? -9.658 3.674 -11.733 1.00 67.44 217 GLU A N 1
ATOM 1781 C CA . GLU A 1 217 ? -9.080 3.926 -13.056 1.00 67.44 217 GLU A CA 1
ATOM 1782 C C . GLU A 1 217 ? -8.977 2.661 -13.924 1.00 67.44 217 GLU A C 1
ATOM 1784 O O . GLU A 1 217 ? -8.523 2.726 -15.070 1.00 67.44 217 GLU A O 1
ATOM 1789 N N . VAL A 1 218 ? -9.378 1.507 -13.383 1.00 67.00 218 VAL A N 1
ATOM 1790 C CA . VAL A 1 218 ? -9.414 0.231 -14.100 1.00 67.00 218 VAL A CA 1
ATOM 1791 C C . VAL A 1 218 ? -10.840 -0.021 -14.577 1.00 67.00 218 VAL A C 1
ATOM 1793 O O . VAL A 1 218 ? -11.761 -0.176 -13.775 1.00 67.00 218 VAL A O 1
ATOM 1796 N N . GLU A 1 219 ? -11.046 -0.074 -15.892 1.00 63.72 219 GLU A N 1
ATOM 1797 C CA . GLU A 1 219 ? -12.367 -0.367 -16.446 1.00 63.72 219 GLU A CA 1
ATOM 1798 C C . GLU A 1 219 ? -12.754 -1.828 -16.155 1.00 63.72 219 GLU A C 1
ATOM 1800 O O . GLU A 1 219 ? -11.937 -2.739 -16.262 1.00 63.72 219 GLU A O 1
ATOM 1805 N N . ALA A 1 220 ? -14.026 -2.094 -15.836 1.00 56.06 220 ALA A N 1
ATOM 1806 C CA . ALA A 1 220 ? -14.504 -3.451 -15.529 1.00 56.06 220 ALA A CA 1
ATOM 1807 C C . ALA A 1 220 ? -14.316 -4.458 -16.688 1.00 56.06 220 ALA A C 1
ATOM 1809 O O . ALA A 1 220 ? -14.366 -5.669 -16.470 1.00 56.06 220 ALA A O 1
ATOM 1810 N N . GLY A 1 221 ? -14.114 -3.966 -17.917 1.00 54.84 221 GLY A N 1
ATOM 1811 C CA . GLY A 1 221 ? -13.763 -4.779 -19.083 1.00 54.84 221 GLY A CA 1
ATOM 1812 C C . GLY A 1 221 ? -12.310 -5.261 -19.088 1.00 54.84 221 GLY A C 1
ATOM 1813 O O . GLY A 1 221 ? -12.041 -6.311 -19.664 1.00 54.84 221 GLY A O 1
ATOM 1814 N N . ASP A 1 222 ? -11.408 -4.552 -18.406 1.00 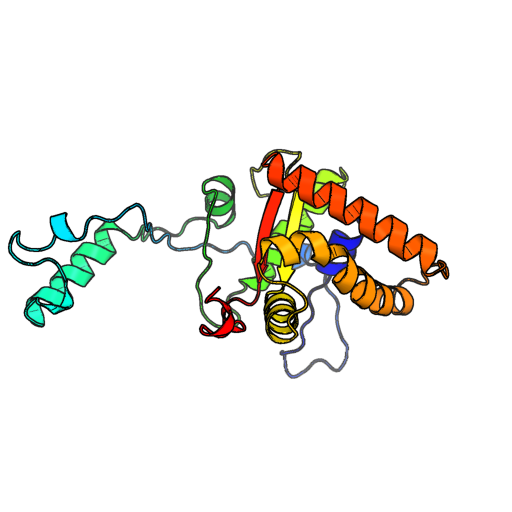51.97 222 ASP A N 1
ATOM 1815 C CA . ASP A 1 222 ? -9.984 -4.892 -18.339 1.00 51.97 222 ASP A CA 1
ATOM 1816 C C . ASP A 1 222 ? -9.740 -6.089 -17.395 1.00 51.97 222 ASP A C 1
ATOM 1818 O O . ASP A 1 222 ? -8.836 -6.878 -17.625 1.00 51.97 222 ASP A O 1
ATOM 1822 N N . LEU A 1 223 ? -10.574 -6.295 -16.368 1.00 51.16 223 LEU A N 1
ATOM 1823 C CA . LEU A 1 223 ? -10.394 -7.341 -15.340 1.00 51.16 223 LEU A CA 1
ATOM 1824 C C . LEU A 1 223 ? -10.968 -8.723 -15.707 1.00 51.16 223 LEU A C 1
ATOM 1826 O O . LEU A 1 223 ? -10.931 -9.643 -14.890 1.00 51.16 223 LEU A O 1
ATOM 1830 N N . ARG A 1 224 ? -11.544 -8.883 -16.903 1.00 41.47 224 ARG A N 1
ATOM 1831 C CA . ARG A 1 224 ? -12.118 -10.156 -17.363 1.00 41.47 224 ARG A CA 1
ATOM 1832 C C . ARG A 1 224 ? -11.098 -10.942 -18.183 1.00 41.47 224 ARG A C 1
ATOM 1834 O O . ARG A 1 224 ? -11.257 -10.994 -19.395 1.00 41.47 224 ARG A O 1
ATOM 1841 N N . ASN A 1 225 ? -10.086 -11.528 -17.546 1.00 37.09 225 ASN A N 1
ATOM 1842 C CA . ASN A 1 225 ? -9.339 -12.691 -18.054 1.00 37.09 225 ASN A CA 1
ATOM 1843 C C . ASN A 1 225 ? -8.615 -13.403 -16.913 1.00 37.09 225 ASN A C 1
ATOM 1845 O O . ASN A 1 225 ? -7.952 -12.704 -16.117 1.00 37.09 225 ASN A O 1
#

Foldseek 3Di:
DVLLLVVLQWDFPPDDPDDPDGDTDGLVVPDDFDWDKAFDPDVDCLCVLDDVVDRDLVPDDPVVSVVSVVVNCVVRIRPDTDTVLVVQQPDQDDDDDDDVPPCLVSVLSLVQNQLVCLQVVNDHHSRPDDSLAHEAEDECLVVLVCLVVVVDVDVLRCLLQVLLPVVVVSVVVCVVVPVDPDDDPVVSVVVSNVVSVVSVVCVVVVRYDYHYPDPVNHDPVSPDD

Sequence (225 aa):
MRLLIDASKYLDFRGVPQVRRIVLFELNDLFVPLNGIIERRERFEPSKFLPSEIENEEYLPPEMRERFRREFYRETVQTEPVPMADVISKYDEIVILGDPGSGKSTTLKHIAFSLAKKLLGEGESIYDLPDEVVPIPITLRFFAKWLREGKINSLEDYIKQFVASDLYEIKSTLDRWLEYPSESDSEVRRKIARIGRFLDETIKSGRAIVLLDGLDEVEAGDLRN

Radius of gyration: 21.3 Å; chains: 1; bounding box: 66×50×41 Å

Secondary structure (DSSP, 8-state):
-HHHHHHHSB---TT-S--SS----BHHHHPPPPEEEEE---S--GGGTS-TT-SSGGGS-HHHHHHHHHHHHHHHEEEEEEEHHHHHHH-SS------TTSSHHHHHHHHHHHHHHHHTTS---SS---TTPEEEEEEHHHHHHHHHTTS-SSHHHHHHHHHHHHHHHHHHHHHHHS------HHHHHHHHHHHHHHHHHHHHTT-EEEEEE-GGGS-TTTT--